Protein 2XLG (pdb70)

InterPro domains:
  IPR011051 RmlC-like cupin domain superfamily [SSF51182] (43-199)
  IPR014710 RmlC-like jelly roll fold [G3DSA:2.60.120.10] (30-268)

Foldseek 3Di:
DAFDDDQDDFDPVDWFWFAFPQRKIWTKKWKDFPVWTKMKTKIKAAAFGKFAKKFAQFWKKKKWFQAFQKKKKKAPDFANDLVQAQFPPGNHAGEIEIDRTHHRHMFTGGGRMIMMIGRNDRGIGIMMMMIITDDPDPPLDHRHLCPSVQRVQRGPTAPDPVDGDDGDHNQPVAVNSRMHGDPDRCGRHDYYHHDDDVVSVPDDDVPVSVVVSVLSVCSNVVNPSMDMD

Secondary structure (DSSP, 8-state):
--B-S--PPP--SS-EEEE-TT--EEEEEEEEETTEEEEEEEEEE-TT-SPPSEEESSEEEEEEETT---EEEEEEEE---TTS--STTTT--EEEEEEE--TTEEEEE-TTEEEEEE--SSS-EEEEEEEEE-SS-TT-S-TT-SHHHHHHHHS-B-S-TTSPPPP--TTTTGGGGTEEE-SSTTSSEEEEESS--HHHHT---HHHHHHHHHHHHHHHHT-TTSEE-

Sequence (229 aa):
IHTFDDIPMPKLLAADDPLLIYTPANEIFDIASCSAKDIGFAIAHAQIPPGGGPMMPHIHYFINEWFWTPEGGIELFHSTKQYPNMDELPVVGGGGAAGRGDLYSIQSEPKQLIYSPNHYMHGFVNPTDKTLPIVFVWMRNEEVAPDFPYHDGGMREYFQAVGPRITDLNNLPELTAFASEAPKYGINQSSYFMEYVNNTISDKLPAQIAKLKNDKDLERMVEVIEAFNRGDKSVTCS

Structure (mmCIF, N/CA/C/O backbone):
data_2XLG
#
_entry.id   2XLG
#
_cell.length_a   87.413
_cell.length_b   55.836
_cell.length_c   63.034
_cell.angle_alpha   90.00
_cell.angle_beta   110.07
_cell.angle_gamma   90.00
#
_symmetry.space_group_name_H-M   'C 1 2 1'
#
loop_
_entity.id
_entity.type
_entity.pdbx_description
1 polymer 'SLL1785 PROTEIN'
2 non-polymer 'COPPER (II) ION'
3 non-polymer 'SODIUM ION'
4 water water
#
loop_
_atom_site.group_PDB
_atom_site.id
_atom_site.type_symbol
_atom_site.label_atom_id
_atom_site.label_alt_id
_atom_site.label_comp_id
_atom_site.label_asym_id
_atom_site.label_entity_id
_atom_site.label_seq_id
_atom_site.pdbx_PDB_ins_code
_atom_site.Cartn_x
_atom_site.Cartn_y
_atom_site.Cartn_z
_atom_site.occupancy
_atom_site.B_iso_or_equiv
_atom_site.auth_seq_id
_atom_site.auth_comp_id
_atom_site.auth_asym_id
_atom_site.auth_atom_id
_atom_site.pdbx_PDB_model_num
ATOM 1 N N . ILE A 1 6 ? 10.078 -14.623 20.289 1.00 47.88 35 ILE A N 1
ATOM 2 C CA . ILE A 1 6 ? 10.443 -13.364 19.559 1.00 45.79 35 ILE A CA 1
ATOM 3 C C . ILE A 1 6 ? 11.590 -12.647 20.269 1.00 44.72 35 ILE A C 1
ATOM 4 O O . ILE A 1 6 ? 11.733 -12.737 21.477 1.00 46.60 35 ILE A O 1
ATOM 9 N N . HIS A 1 7 ? 12.371 -11.887 19.518 1.00 42.42 36 HIS A N 1
ATOM 10 C CA . HIS A 1 7 ? 13.542 -11.239 20.079 1.00 41.41 36 HIS A CA 1
ATOM 11 C C . HIS A 1 7 ? 13.220 -9.849 20.612 1.00 39.70 36 HIS A C 1
ATOM 12 O O . HIS A 1 7 ? 12.670 -9.031 19.888 1.00 36.89 36 HIS A O 1
ATOM 19 N N . THR A 1 8 ? 13.592 -9.585 21.863 1.00 39.71 37 THR A N 1
ATOM 20 C CA . THR A 1 8 ? 13.375 -8.270 22.481 1.00 38.92 37 THR A CA 1
ATOM 21 C C . THR A 1 8 ? 14.685 -7.624 22.911 1.00 38.81 37 THR A C 1
ATOM 22 O O . THR A 1 8 ? 15.715 -8.287 22.988 1.00 39.43 37 THR A O 1
ATOM 26 N N . PHE A 1 9 ? 14.633 -6.321 23.182 1.00 38.34 38 PHE A N 1
ATOM 27 C CA . PHE A 1 9 ? 15.790 -5.551 23.667 1.00 38.29 38 PHE A CA 1
ATOM 28 C C . PHE A 1 9 ? 15.284 -4.555 24.708 1.00 39.21 38 PHE A C 1
ATOM 29 O O . PHE A 1 9 ? 14.196 -3.999 24.549 1.00 38.37 38 PHE A O 1
ATOM 37 N N . ASP A 1 10 ? 16.029 -4.345 25.798 1.00 40.72 39 ASP A N 1
ATOM 38 C CA . ASP A 1 10 ? 15.454 -3.631 26.942 1.00 42.28 39 ASP A CA 1
ATOM 39 C C . ASP A 1 10 ? 15.274 -2.143 26.713 1.00 41.57 39 ASP A C 1
ATOM 40 O O . ASP A 1 10 ? 14.270 -1.560 27.129 1.00 42.16 39 ASP A O 1
ATOM 45 N N . ASP A 1 11 ? 16.266 -1.528 26.088 1.00 40.14 40 ASP A N 1
ATOM 46 C CA . ASP A 1 11 ? 16.257 -0.104 25.888 1.00 40.29 40 ASP A CA 1
ATOM 47 C C . ASP A 1 11 ? 17.288 0.329 24.866 1.00 38.41 40 ASP A C 1
ATOM 48 O O . ASP A 1 11 ? 18.404 -0.194 24.854 1.00 38.92 40 ASP A O 1
ATOM 53 N N . ILE A 1 12 ? 16.903 1.268 24.003 1.00 36.99 41 ILE A N 1
ATOM 54 C CA . ILE A 1 12 ? 17.846 1.947 23.115 1.00 35.24 41 ILE A CA 1
ATOM 55 C C . ILE A 1 12 ? 17.739 3.443 23.428 1.00 36.54 41 ILE A C 1
ATOM 56 O O . ILE A 1 12 ? 16.751 4.097 23.073 1.00 35.35 41 ILE A O 1
ATOM 61 N N . PRO A 1 13 ? 18.749 3.991 24.110 1.00 37.08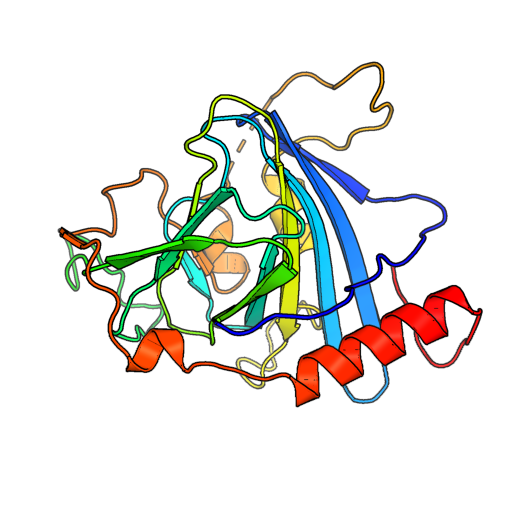 42 PRO A N 1
ATOM 62 C CA . PRO A 1 13 ? 18.612 5.387 24.535 1.00 38.45 42 PRO A CA 1
ATOM 63 C C . PRO A 1 13 ? 18.827 6.367 23.392 1.00 37.59 42 PRO A C 1
ATOM 64 O O . PRO A 1 13 ? 19.370 6.007 22.352 1.00 36.08 42 PRO A O 1
ATOM 68 N N . MET A 1 14 ? 18.371 7.594 23.589 1.00 38.85 43 MET A N 1
ATOM 69 C CA . MET A 1 14 ? 18.563 8.668 22.629 1.00 39.09 43 MET A CA 1
ATOM 70 C C . MET A 1 14 ? 19.732 9.547 23.091 1.00 40.45 43 MET A C 1
ATOM 71 O O . MET A 1 14 ? 19.821 9.884 24.271 1.00 41.62 43 MET A O 1
ATOM 76 N N . PRO A 1 15 ? 20.643 9.906 22.167 1.00 40.24 44 PRO A N 1
ATOM 77 C CA . PRO A 1 15 ? 21.605 10.964 22.473 1.00 41.83 44 PRO A CA 1
ATOM 78 C C . PRO A 1 15 ? 20.929 12.325 22.710 1.00 43.71 44 PRO A C 1
ATOM 79 O O . PRO A 1 15 ? 20.124 12.763 21.888 1.00 43.00 44 PRO A O 1
ATOM 83 N N . LYS A 1 16 ? 21.273 12.982 23.812 1.00 46.07 45 LYS A N 1
ATOM 84 C CA . LYS A 1 16 ? 20.710 14.291 24.174 1.00 48.40 45 LYS A CA 1
ATOM 85 C C . LYS A 1 16 ? 21.573 15.416 23.595 1.00 49.48 45 LYS A C 1
ATOM 86 O O . LYS A 1 16 ? 22.641 15.707 24.129 1.00 49.75 45 LYS A O 1
ATOM 89 N N A LEU A 1 17 ? 21.101 16.046 22.519 0.50 49.27 46 LEU A N 1
ATOM 90 N N B LEU A 1 17 ? 21.115 16.031 22.505 0.50 49.56 46 LEU A N 1
ATOM 91 C CA A LEU A 1 17 ? 21.834 17.131 21.849 0.50 50.50 46 LEU A CA 1
ATOM 92 C CA B LEU A 1 17 ? 21.936 16.981 21.742 0.50 50.74 46 LEU A CA 1
ATOM 93 C C A LEU A 1 17 ? 21.370 18.509 22.317 0.50 53.31 46 LEU A C 1
ATOM 94 C C B LEU A 1 17 ? 21.839 18.428 22.229 0.50 53.89 46 LEU A C 1
ATOM 95 O O A LEU A 1 17 ? 20.197 18.697 22.631 0.50 53.52 46 LEU A O 1
ATOM 96 O O B LEU A 1 17 ? 22.558 19.300 21.728 0.50 55.27 46 LEU A O 1
ATOM 105 N N A ALA A 1 18 ? 22.301 19.465 22.350 0.50 55.41 47 ALA A N 1
ATOM 106 N N B ALA A 1 18 ? 20.959 18.690 23.192 0.50 55.42 47 ALA A N 1
ATOM 107 C CA A ALA A 1 18 ? 22.011 20.841 22.759 0.50 58.42 47 ALA A CA 1
ATOM 108 C CA B ALA A 1 18 ? 20.743 20.057 23.657 0.50 58.38 47 ALA A CA 1
ATOM 109 C C A ALA A 1 18 ? 20.905 21.449 21.908 0.50 58.92 47 ALA A C 1
ATOM 110 C C B ALA A 1 18 ? 20.047 20.849 22.553 0.50 58.82 47 ALA A C 1
ATOM 111 O O A ALA A 1 18 ? 20.095 22.239 22.392 0.50 61.23 47 ALA A O 1
ATOM 112 O O B ALA A 1 18 ? 19.032 21.504 22.791 0.50 60.45 47 ALA A O 1
ATOM 115 N N A ASP A 1 19 ? 20.889 21.092 20.629 0.50 57.35 48 ASP A N 1
ATOM 116 N N B ASP A 1 19 ? 20.593 20.763 21.339 0.50 57.74 48 ASP A N 1
ATOM 117 C CA A ASP A 1 19 ? 19.810 21.489 19.737 0.50 57.45 48 ASP A CA 1
ATOM 118 C CA B ASP A 1 19 ? 19.941 21.292 20.137 0.50 57.72 48 ASP A CA 1
ATOM 119 C C A ASP A 1 19 ? 19.332 20.268 18.946 0.50 54.54 48 ASP A C 1
ATOM 120 C C B ASP A 1 19 ? 19.508 20.140 19.210 0.50 54.72 48 ASP A C 1
ATOM 121 O O A ASP A 1 19 ? 19.862 19.984 17.868 0.50 53.43 48 ASP A O 1
ATOM 122 O O B ASP A 1 19 ? 20.230 19.797 18.269 0.50 53.72 48 ASP A O 1
ATOM 125 N N . PRO A 1 20 ? 18.337 19.530 19.477 1.00 53.72 49 PRO A N 1
ATOM 126 C CA . PRO A 1 20 ? 17.870 18.361 18.701 1.00 50.78 49 PRO A CA 1
ATOM 127 C C . PRO A 1 20 ? 17.403 18.647 17.260 1.00 49.96 49 PRO A C 1
ATOM 128 O O . PRO A 1 20 ? 16.877 19.723 16.977 1.00 51.10 49 PRO A O 1
ATOM 132 N N . LEU A 1 21 ? 17.632 17.688 16.367 1.00 46.90 50 LEU A N 1
ATOM 133 C CA . LEU A 1 21 ? 17.075 17.725 15.015 1.00 46.36 50 LEU A CA 1
ATOM 134 C C . LEU A 1 21 ? 15.750 16.982 15.045 1.00 44.81 50 LEU A C 1
ATOM 135 O O . LEU A 1 21 ? 15.731 15.744 15.044 1.00 42.81 50 LEU A O 1
ATOM 140 N N . LEU A 1 22 ? 14.657 17.743 15.125 1.00 46.03 51 LEU A N 1
ATOM 141 C CA . LEU A 1 22 ? 13.286 17.206 14.995 1.00 45.44 51 LEU A CA 1
ATOM 142 C C . LEU A 1 22 ? 12.765 17.511 13.603 1.00 45.22 51 LEU A C 1
ATOM 143 O O . LEU A 1 22 ? 12.701 18.679 13.210 1.00 47.02 51 LEU A O 1
ATOM 148 N N . ILE A 1 23 ? 12.389 16.470 12.867 1.00 43.25 52 ILE A N 1
ATOM 149 C CA . ILE A 1 23 ? 11.833 16.622 11.529 1.00 43.54 52 ILE A CA 1
ATOM 150 C C . ILE A 1 23 ? 10.364 16.214 11.560 1.00 43.41 52 ILE A C 1
ATOM 151 O O . IL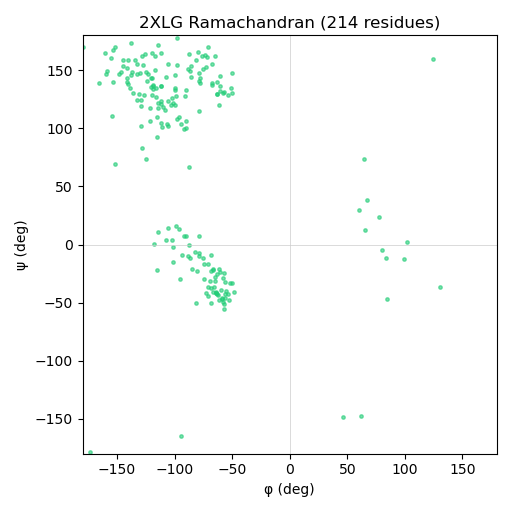E A 1 23 ? 10.025 15.199 12.162 1.00 42.69 52 ILE A O 1
ATOM 156 N N . TYR A 1 24 ? 9.530 17.009 10.894 1.00 45.27 53 TYR A N 1
ATOM 157 C CA . TYR A 1 24 ? 8.104 16.750 10.721 1.00 45.31 53 TYR A CA 1
ATOM 158 C C . TYR A 1 24 ? 7.868 16.442 9.243 1.00 44.57 53 TYR A C 1
ATOM 159 O O . TYR A 1 24 ? 8.382 17.148 8.369 1.00 45.31 53 TYR A O 1
ATOM 168 N N . THR A 1 25 ? 7.069 15.417 8.959 1.00 42.70 54 THR A N 1
ATOM 169 C CA . THR A 1 25 ? 6.820 15.008 7.582 1.00 41.66 54 THR A CA 1
ATOM 170 C C . THR A 1 25 ? 5.388 15.271 7.146 1.00 42.77 54 THR A C 1
ATOM 171 O O . THR A 1 25 ? 4.524 15.475 7.988 1.00 42.80 54 THR A O 1
ATOM 175 N N . PRO A 1 26 ? 5.124 15.239 5.819 1.00 43.55 55 PRO A N 1
ATOM 176 C CA . PRO A 1 26 ? 3.732 15.343 5.321 1.00 44.47 55 PRO A CA 1
ATOM 177 C C . PRO A 1 26 ? 2.814 14.202 5.826 1.00 43.02 55 PRO A C 1
ATOM 178 O O . PRO A 1 26 ? 1.592 14.390 5.900 1.00 44.33 55 PRO A O 1
ATOM 182 N N . ALA A 1 27 ? 3.396 13.060 6.193 1.00 40.83 56 ALA A N 1
ATOM 183 C CA . ALA A 1 27 ? 2.656 11.985 6.880 1.00 39.37 56 ALA A CA 1
ATOM 184 C C . ALA A 1 27 ? 2.460 12.276 8.388 1.00 39.77 56 ALA A C 1
ATOM 185 O O . ALA A 1 27 ? 1.984 11.409 9.129 1.00 39.20 56 ALA A O 1
ATOM 187 N N . ASN A 1 28 ? 2.830 13.485 8.826 1.00 40.64 57 ASN A N 1
ATOM 188 C CA . ASN A 1 28 ? 2.726 13.924 10.232 1.00 40.80 57 ASN A CA 1
ATOM 189 C C . ASN A 1 28 ? 3.540 13.085 11.257 1.00 39.02 57 ASN A C 1
ATOM 190 O O . ASN A 1 28 ? 3.187 12.964 12.431 1.00 39.13 57 ASN A O 1
ATOM 195 N N . GLU A 1 29 ? 4.647 12.512 10.802 1.00 36.17 58 GLU A N 1
ATOM 196 C CA . GLU A 1 29 ? 5.548 11.750 11.676 1.00 34.55 58 GLU A CA 1
ATOM 197 C C . GLU A 1 29 ? 6.503 12.749 12.303 1.00 34.89 58 GLU A C 1
ATOM 198 O O . GLU A 1 29 ? 6.734 13.805 11.726 1.00 34.78 58 GLU A O 1
ATOM 204 N N . ILE A 1 30 ? 7.030 12.418 13.476 1.00 34.72 59 ILE A N 1
ATOM 205 C CA . ILE A 1 30 ? 8.058 13.227 14.130 1.00 36.13 59 ILE A CA 1
ATOM 206 C C . ILE A 1 30 ? 9.309 12.394 14.356 1.00 35.09 59 ILE A C 1
ATOM 207 O O . ILE A 1 30 ? 9.261 11.386 15.058 1.00 34.04 59 ILE A O 1
ATOM 212 N N . PHE A 1 31 ? 10.411 12.815 13.726 1.00 35.17 60 PHE A N 1
ATOM 213 C CA . PHE A 1 31 ? 11.719 12.166 13.845 1.00 34.23 60 PHE A CA 1
ATOM 214 C C . PHE A 1 31 ? 12.693 13.023 14.668 1.00 35.44 60 PHE A C 1
ATOM 215 O O . PHE A 1 31 ? 13.011 14.140 14.265 1.00 36.26 60 PHE A O 1
ATOM 223 N N . ASP A 1 32 ? 13.106 12.492 15.822 1.00 34.84 61 ASP A N 1
ATOM 224 C CA . ASP A 1 32 ? 14.169 13.041 16.675 1.00 36.32 61 ASP A CA 1
ATOM 225 C C . ASP A 1 32 ? 15.448 12.272 16.344 1.00 34.60 61 ASP A C 1
ATOM 226 O O . ASP A 1 32 ? 15.584 11.089 16.697 1.00 32.78 61 ASP A O 1
ATOM 231 N N . ILE A 1 33 ? 16.375 12.947 15.667 1.00 34.96 62 ILE A N 1
ATOM 232 C CA . ILE A 1 33 ? 17.490 12.287 14.992 1.00 34.11 62 ILE A CA 1
ATOM 233 C C . ILE A 1 33 ? 18.836 12.725 15.555 1.00 35.27 62 ILE A C 1
ATOM 234 O O . ILE A 1 33 ? 19.058 13.905 15.847 1.00 36.43 62 ILE A O 1
ATOM 239 N N . ALA A 1 34 ? 19.720 11.754 15.737 1.00 34.38 63 ALA A N 1
ATOM 240 C CA . ALA A 1 34 ? 21.098 12.020 16.138 1.00 35.45 63 ALA A CA 1
ATOM 241 C C . ALA A 1 34 ? 22.053 11.150 15.328 1.00 34.92 63 ALA A C 1
ATOM 242 O O . ALA A 1 34 ? 21.727 10.032 14.932 1.00 34.10 63 ALA A O 1
ATOM 244 N N . SER A 1 35 ? 23.237 11.692 15.095 1.00 35.62 64 SER A N 1
ATOM 245 C CA . SER A 1 35 ? 24.308 11.040 14.371 1.00 34.69 64 SER A CA 1
ATOM 246 C C . SER A 1 35 ? 25.431 10.887 15.393 1.00 34.69 64 SER A C 1
ATOM 247 O O . SER A 1 35 ? 25.731 11.839 16.107 1.00 35.80 64 SER A O 1
ATOM 250 N N . CYS A 1 36 ? 26.053 9.715 15.463 1.00 33.60 65 CYS A N 1
ATOM 251 C CA . CYS A 1 36 ? 27.180 9.505 16.383 1.00 33.92 65 CYS A CA 1
ATOM 252 C C . CYS A 1 36 ? 28.335 8.783 15.710 1.00 33.82 65 CYS A C 1
ATOM 253 O O . CYS A 1 36 ? 28.179 8.087 14.699 1.00 32.34 65 CYS A O 1
ATOM 256 N N . SER A 1 37 ? 29.503 8.942 16.308 1.00 35.33 66 SER A N 1
ATOM 257 C CA . SER A 1 37 ? 30.678 8.276 15.826 1.00 35.89 66 SER A CA 1
ATOM 258 C C . SER A 1 37 ? 31.607 7.973 16.985 1.00 36.51 66 SER A C 1
ATOM 259 O O . SER A 1 37 ? 31.687 8.721 17.963 1.00 36.13 66 SER A O 1
ATOM 262 N N . ALA A 1 38 ? 32.295 6.855 16.850 1.00 36.96 67 ALA A N 1
ATOM 263 C CA . ALA A 1 38 ? 33.359 6.479 17.759 1.00 38.90 67 ALA A CA 1
ATOM 264 C C . ALA A 1 38 ? 34.453 5.945 16.864 1.00 40.15 67 ALA A C 1
ATOM 265 O O . ALA A 1 38 ? 34.255 5.807 15.658 1.00 40.08 67 ALA A O 1
ATOM 267 N N . LYS A 1 39 ? 35.610 5.655 17.428 1.00 42.30 68 LYS A N 1
ATOM 268 C CA . LYS A 1 39 ? 36.754 5.225 16.617 1.00 43.70 68 LYS A CA 1
ATOM 269 C C . LYS A 1 39 ? 36.398 4.118 15.610 1.00 43.20 68 LYS A C 1
ATOM 270 O O . LYS A 1 39 ? 36.820 4.154 14.452 1.00 44.78 68 LYS A 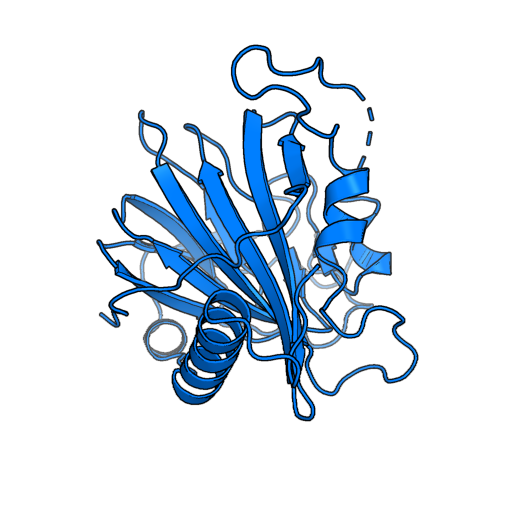O 1
ATOM 273 N N . ASP A 1 40 ? 35.587 3.166 16.052 1.00 41.80 69 ASP A N 1
ATOM 274 C CA . ASP A 1 40 ? 35.318 1.943 15.314 1.00 41.35 69 ASP A CA 1
ATOM 275 C C . ASP A 1 40 ? 33.970 1.924 14.558 1.00 39.10 69 ASP A C 1
ATOM 276 O O . ASP A 1 40 ? 33.637 0.939 13.888 1.00 38.63 69 ASP A O 1
ATOM 281 N N . ILE A 1 41 ? 33.174 2.980 14.675 1.00 37.40 70 ILE A N 1
ATOM 282 C CA . ILE A 1 41 ? 31.765 2.847 14.304 1.00 35.23 70 ILE A CA 1
ATOM 283 C C . ILE A 1 41 ? 31.100 4.183 14.018 1.00 34.26 70 ILE A C 1
ATOM 284 O O . ILE A 1 41 ? 31.462 5.208 14.607 1.00 34.46 70 ILE A O 1
ATOM 289 N N . GLY A 1 42 ? 30.153 4.156 13.083 1.00 32.25 71 GLY A N 1
ATOM 290 C CA . GLY A 1 42 ? 29.381 5.340 12.737 1.00 32.39 71 GLY A CA 1
ATOM 291 C C . GLY A 1 42 ? 27.933 4.964 12.544 1.00 29.90 71 GLY A C 1
ATOM 292 O O . GLY A 1 42 ? 27.608 3.974 11.879 1.00 29.73 71 GLY A O 1
ATOM 293 N N . PHE A 1 43 ? 27.046 5.756 13.110 1.00 29.71 72 PHE A N 1
ATOM 294 C CA . PHE A 1 43 ? 25.642 5.407 13.062 1.00 28.31 72 PHE A CA 1
ATOM 295 C C . PHE A 1 43 ? 24.756 6.601 13.309 1.00 28.22 72 PHE A C 1
ATOM 296 O O . PHE A 1 43 ? 25.217 7.654 13.774 1.00 30.11 72 PHE A O 1
ATOM 304 N N . ALA A 1 44 ? 23.484 6.429 12.972 1.00 27.85 73 ALA A N 1
ATOM 305 C CA . ALA A 1 44 ? 22.461 7.402 13.287 1.00 28.53 73 ALA A CA 1
ATOM 306 C C . ALA A 1 44 ? 21.265 6.717 13.882 1.00 28.51 73 ALA A C 1
ATOM 307 O O . ALA A 1 44 ? 21.024 5.520 13.670 1.00 27.42 73 ALA A O 1
ATOM 309 N N . ILE A 1 45 ? 20.515 7.482 14.646 1.00 29.40 74 ILE A N 1
ATOM 310 C CA . ILE A 1 45 ? 19.382 6.935 15.351 1.00 29.64 74 ILE A CA 1
ATOM 311 C C . ILE A 1 45 ? 18.247 7.929 15.301 1.00 30.57 74 ILE A C 1
ATOM 312 O O . ILE A 1 45 ? 18.457 9.142 15.429 1.00 32.61 74 ILE A O 1
ATOM 317 N N . ALA A 1 46 ? 17.042 7.412 15.080 1.00 30.13 75 ALA A N 1
ATOM 318 C CA . ALA A 1 46 ? 15.834 8.213 15.171 1.00 30.88 75 ALA A CA 1
ATOM 319 C C . ALA A 1 46 ? 14.944 7.620 16.254 1.00 31.31 75 ALA A C 1
ATOM 320 O O . ALA A 1 46 ? 14.686 6.417 16.265 1.00 30.16 75 ALA A O 1
ATOM 322 N N . HIS A 1 47 ? 14.499 8.466 17.173 1.00 32.54 76 HIS A N 1
ATOM 323 C CA . HIS A 1 47 ? 13.385 8.137 18.040 1.00 33.55 76 HIS A CA 1
ATOM 324 C C . HIS A 1 47 ? 12.184 8.846 17.405 1.00 34.08 76 HIS A C 1
ATOM 325 O O . HIS A 1 47 ? 12.173 10.093 17.278 1.00 35.29 76 HIS A O 1
ATOM 332 N N . ALA A 1 48 ? 11.172 8.062 17.031 1.00 32.35 77 ALA A N 1
ATOM 333 C CA . ALA A 1 48 ? 10.103 8.517 16.176 1.00 31.43 77 ALA A CA 1
ATOM 334 C C . ALA A 1 48 ? 8.732 8.307 16.809 1.00 31.96 77 ALA A C 1
ATOM 335 O O . ALA A 1 48 ? 8.519 7.358 17.577 1.00 32.00 77 ALA A O 1
ATOM 337 N N . GLN A 1 49 ? 7.815 9.211 16.476 1.00 32.26 78 GLN A N 1
ATOM 338 C CA . GLN A 1 49 ? 6.397 9.072 16.823 1.00 33.38 78 GLN A CA 1
ATOM 339 C C . GLN A 1 49 ? 5.634 8.905 15.517 1.00 31.78 78 GLN A C 1
ATOM 340 O O . GLN A 1 49 ? 5.702 9.766 14.628 1.00 32.11 78 GLN A O 1
ATOM 346 N N . ILE A 1 50 ? 4.910 7.795 15.402 1.00 29.78 79 ILE A N 1
ATOM 347 C CA . ILE A 1 50 ? 4.301 7.384 14.139 1.00 28.44 79 ILE A CA 1
ATOM 348 C C . ILE A 1 50 ? 2.788 7.412 14.266 1.00 29.36 79 ILE A C 1
ATOM 349 O O . ILE A 1 50 ? 2.210 6.592 14.971 1.00 29.10 79 ILE A O 1
ATOM 354 N N . PRO A 1 51 ? 2.139 8.373 13.599 1.00 29.70 80 PRO A N 1
ATOM 355 C CA . PRO A 1 51 ? 0.680 8.445 13.700 1.00 31.63 80 PRO A CA 1
ATOM 356 C C . PRO A 1 51 ? 0.040 7.285 12.939 1.00 30.18 80 PRO A C 1
ATOM 357 O O . PRO A 1 51 ? 0.739 6.567 12.220 1.00 28.71 80 PRO A O 1
ATOM 361 N N . PRO A 1 52 ? -1.277 7.094 13.101 1.00 31.37 81 PRO A N 1
ATOM 362 C CA . PRO A 1 52 ? -2.002 6.138 12.277 1.00 30.98 81 PRO A CA 1
ATOM 363 C C . PRO A 1 52 ? -1.720 6.350 10.805 1.00 30.50 81 PRO A C 1
ATOM 364 O O . PRO A 1 52 ? -1.758 7.478 10.315 1.00 31.07 81 PRO A O 1
ATOM 368 N N . GLY A 1 53 ? -1.390 5.264 10.124 1.00 29.22 82 GLY A N 1
ATOM 369 C CA . GLY A 1 53 ? -1.039 5.293 8.715 1.00 28.07 82 GLY A CA 1
ATOM 370 C C . GLY A 1 53 ? 0.375 5.729 8.389 1.00 26.94 82 GLY A C 1
ATOM 371 O O . GLY A 1 53 ? 0.766 5.674 7.237 1.00 27.60 82 GLY A O 1
ATOM 372 N N . GLY A 1 54 ? 1.149 6.141 9.387 1.00 27.28 83 GLY A N 1
ATOM 373 C CA . GLY A 1 54 ? 2.499 6.630 9.172 1.00 26.43 83 GLY A CA 1
ATOM 374 C C . GLY A 1 54 ? 3.484 5.491 9.001 1.00 25.22 83 GLY A C 1
ATOM 375 O O . GLY A 1 54 ? 3.198 4.336 9.341 1.00 24.97 83 GLY A O 1
ATOM 376 N N . GLY A 1 55 ? 4.669 5.835 8.515 1.00 24.68 84 GLY A N 1
ATOM 377 C CA . GLY A 1 55 ? 5.748 4.893 8.332 1.00 23.81 84 GLY A CA 1
ATOM 378 C C . GLY A 1 55 ? 6.234 4.900 6.891 1.00 23.45 84 GLY A C 1
ATOM 379 O O . GLY A 1 55 ? 5.504 5.334 5.966 1.00 24.49 84 GLY A O 1
ATOM 380 N N . PRO A 1 56 ? 7.457 4.409 6.676 1.00 23.05 85 PRO A N 1
ATOM 381 C CA . PRO A 1 56 ? 8.047 4.442 5.350 1.00 23.05 85 PRO A CA 1
ATOM 382 C C . PRO A 1 56 ? 7.539 3.374 4.425 1.00 22.60 85 PRO A C 1
ATOM 383 O O . PRO A 1 56 ? 7.395 2.203 4.822 1.00 21.50 85 PRO A O 1
ATOM 387 N N . MET A 1 57 ? 7.311 3.767 3.173 1.00 22.26 86 MET A N 1
ATOM 388 C CA A MET A 1 57 ? 6.938 2.783 2.186 0.50 21.99 86 MET A CA 1
ATOM 389 C CA B MET A 1 57 ? 6.972 2.850 2.102 0.50 21.88 86 MET A CA 1
ATOM 390 C C . MET A 1 57 ? 8.140 1.890 1.903 1.00 21.25 86 MET A C 1
ATOM 391 O O . MET A 1 57 ? 9.265 2.194 2.323 1.00 21.28 86 MET A O 1
ATOM 400 N N . PRO A 1 58 ? 7.901 0.755 1.238 1.00 21.79 87 PRO A N 1
ATOM 401 C CA . PRO A 1 58 ? 9.017 -0.148 0.973 1.00 21.17 87 PRO A CA 1
ATOM 402 C C . PRO A 1 58 ? 10.242 0.481 0.326 1.00 22.05 87 PRO A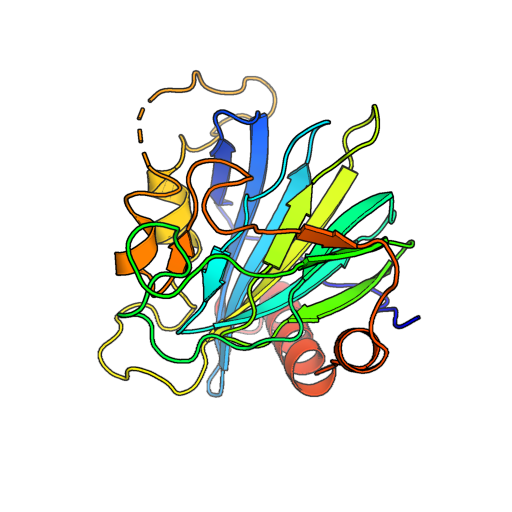 C 1
ATOM 403 O O . PRO A 1 58 ? 10.132 1.282 -0.632 1.00 22.69 87 PRO A O 1
ATOM 407 N N . HIS A 1 59 ? 11.391 0.113 0.890 1.00 22.13 88 HIS A N 1
ATOM 408 C CA . HIS A 1 59 ? 12.673 0.609 0.448 1.00 21.94 88 HIS A CA 1
ATOM 409 C C . HIS A 1 59 ? 13.777 -0.397 0.761 1.00 22.30 88 HIS A C 1
ATOM 410 O O . HIS A 1 59 ? 13.580 -1.336 1.538 1.00 21.68 88 HIS A O 1
ATOM 417 N N . ILE A 1 60 ? 14.934 -0.156 0.165 1.00 23.33 89 ILE A N 1
ATOM 418 C CA . ILE A 1 60 ? 16.092 -1.028 0.243 1.00 23.80 89 ILE A CA 1
ATOM 419 C C . ILE A 1 60 ? 17.314 -0.150 0.469 1.00 24.00 89 ILE A C 1
ATOM 420 O O . ILE A 1 60 ? 17.494 0.853 -0.246 1.00 25.28 89 ILE A O 1
ATOM 425 N N . HIS A 1 61 ? 18.135 -0.511 1.461 1.00 23.64 90 HIS A N 1
ATOM 426 C CA . HIS A 1 61 ? 19.383 0.193 1.775 1.00 24.12 90 HIS A CA 1
ATOM 427 C C . HIS A 1 61 ? 20.622 -0.500 1.198 1.00 24.14 90 HIS A C 1
ATOM 428 O O . HIS A 1 61 ? 20.707 -1.737 1.148 1.00 23.82 90 HIS A O 1
ATOM 435 N N . TYR A 1 62 ? 21.589 0.318 0.804 1.00 25.33 91 TYR A N 1
ATOM 436 C CA . TYR A 1 62 ? 22.858 -0.194 0.241 1.00 26.55 91 TYR A CA 1
ATOM 437 C C . TYR A 1 62 ? 24.080 0.142 1.115 1.00 27.00 91 TYR A C 1
ATOM 438 O O . TYR A 1 62 ? 25.104 -0.544 1.027 1.00 27.83 91 TYR A O 1
ATOM 447 N N . PHE A 1 63 ? 23.963 1.171 1.963 1.00 26.37 92 PHE A N 1
ATOM 448 C CA . PHE A 1 63 ? 25.100 1.679 2.748 1.00 27.36 92 PHE A CA 1
ATOM 449 C C . PHE A 1 63 ? 24.938 1.573 4.269 1.00 26.25 92 PHE A C 1
ATOM 450 O O . PHE A 1 63 ? 25.835 1.954 5.013 1.00 26.95 92 PHE A O 1
ATOM 458 N N . ILE A 1 64 ? 23.813 1.038 4.743 1.00 25.08 93 ILE A N 1
ATOM 459 C CA . ILE A 1 64 ? 23.619 0.811 6.167 1.00 24.02 93 ILE A CA 1
ATOM 460 C C . ILE A 1 64 ? 22.907 -0.502 6.390 1.00 23.48 93 ILE A C 1
ATOM 461 O O . ILE A 1 64 ? 22.261 -1.024 5.483 1.00 23.25 93 ILE A O 1
ATOM 466 N N . ASN A 1 65 ? 23.069 -1.004 7.605 1.00 23.39 94 ASN A N 1
ATOM 467 C CA . ASN A 1 65 ? 22.263 -2.094 8.150 1.00 23.47 94 ASN A CA 1
ATOM 468 C C . ASN A 1 65 ? 21.343 -1.442 9.191 1.00 22.95 94 ASN A C 1
ATOM 469 O O . ASN A 1 65 ? 21.741 -0.495 9.881 1.00 24.24 94 ASN A O 1
ATOM 474 N N . GLU A 1 66 ? 20.111 -1.914 9.309 1.00 23.19 95 GLU A N 1
ATOM 475 C CA . GLU A 1 66 ? 19.119 -1.196 10.123 1.00 22.25 95 GLU A CA 1
ATOM 476 C C . GLU A 1 66 ? 18.527 -2.060 11.227 1.00 22.30 95 GLU A C 1
ATOM 477 O O . GLU A 1 66 ? 18.344 -3.250 11.038 1.00 22.78 95 GLU A O 1
ATOM 483 N N . TRP A 1 67 ? 18.203 -1.436 12.363 1.00 22.01 96 TRP A N 1
ATOM 484 C CA . TRP A 1 67 ? 17.420 -2.088 13.410 1.00 22.36 96 TRP A CA 1
ATOM 485 C C . TRP A 1 67 ? 16.158 -1.309 13.653 1.00 22.39 96 TRP A C 1
ATOM 486 O O . TRP A 1 67 ? 16.177 -0.068 13.602 1.00 22.32 96 TRP A O 1
ATOM 497 N N . PHE A 1 68 ? 15.066 -2.020 13.929 1.00 22.79 97 PHE A N 1
ATOM 498 C CA . PHE A 1 68 ? 13.823 -1.399 14.357 1.00 22.75 97 PHE A CA 1
ATOM 499 C C . PHE A 1 68 ? 13.497 -1.933 15.751 1.00 24.36 97 PHE A C 1
ATOM 500 O O . PHE A 1 68 ? 13.626 -3.154 16.010 1.00 24.99 97 PHE A O 1
ATOM 508 N N . TRP A 1 69 ? 13.084 -1.032 16.645 1.00 25.02 98 TRP A N 1
ATOM 509 C CA . TRP A 1 69 ? 12.733 -1.391 18.016 1.00 26.09 98 TRP A CA 1
ATOM 510 C C . TRP A 1 69 ? 11.409 -0.731 18.349 1.00 26.84 98 TRP A C 1
ATOM 511 O O . TRP A 1 69 ? 11.279 0.487 18.239 1.00 26.68 98 TRP A O 1
ATOM 522 N N . THR A 1 70 ? 10.435 -1.537 18.764 1.00 26.97 99 THR A N 1
ATOM 523 C CA . THR A 1 70 ? 9.056 -1.081 18.964 1.00 27.75 99 THR A CA 1
ATOM 524 C C . THR A 1 70 ? 8.680 -1.187 20.449 1.00 30.05 99 THR A C 1
ATOM 525 O O . THR A 1 70 ? 8.201 -2.239 20.893 1.00 30.55 99 THR A O 1
ATOM 529 N N . PRO A 1 71 ? 8.874 -0.097 21.218 1.00 31.38 100 PRO A N 1
ATOM 530 C CA . PRO A 1 71 ? 8.683 -0.173 22.668 1.00 33.92 100 PRO A CA 1
ATOM 531 C C . PRO A 1 71 ? 7.304 -0.654 23.106 1.00 35.52 100 PRO A C 1
ATOM 532 O O . PRO A 1 71 ? 7.183 -1.308 24.157 1.00 37.13 100 PRO A O 1
ATOM 536 N N . GLU A 1 72 ? 6.282 -0.337 22.312 1.00 34.94 101 GLU A N 1
ATOM 537 C CA . GLU A 1 72 ? 4.901 -0.700 22.612 1.00 36.95 101 GLU A CA 1
ATOM 538 C C . GLU A 1 72 ? 4.295 -1.696 21.624 1.00 35.93 101 GLU A C 1
ATOM 539 O O . GLU A 1 72 ? 3.092 -1.943 21.648 1.00 36.50 101 GLU A O 1
ATOM 545 N N . GLY A 1 73 ? 5.117 -2.284 20.759 1.00 34.48 102 GLY A N 1
ATOM 546 C CA . GLY A 1 73 ? 4.606 -3.121 19.689 1.00 33.71 102 GLY A CA 1
ATOM 547 C C . GLY A 1 73 ? 3.712 -2.303 18.765 1.00 32.95 102 GLY A C 1
ATOM 548 O O . GLY A 1 73 ? 3.932 -1.096 18.559 1.00 31.27 102 GLY A O 1
ATOM 549 N N . GLY A 1 74 ? 2.696 -2.961 18.209 1.00 33.15 103 GLY A N 1
ATOM 550 C CA . GLY A 1 74 ? 1.638 -2.280 17.460 1.00 32.39 103 GLY A CA 1
ATOM 551 C C . GLY A 1 74 ? 1.979 -2.012 16.014 1.00 30.16 103 GLY A C 1
ATOM 552 O O . GLY A 1 74 ? 1.194 -2.297 15.109 1.00 29.69 103 GLY A O 1
ATOM 553 N N . ILE A 1 75 ? 3.175 -1.489 15.799 1.00 28.83 104 ILE A N 1
ATOM 554 C CA . ILE A 1 75 ? 3.691 -1.219 14.464 1.00 26.70 104 ILE A CA 1
ATOM 555 C C . ILE A 1 75 ? 3.774 -2.530 13.683 1.00 25.88 104 ILE A C 1
ATOM 556 O O . ILE A 1 75 ? 4.166 -3.575 14.226 1.00 26.30 104 ILE A O 1
ATOM 561 N N . GLU A 1 76 ? 3.343 -2.465 12.426 1.00 23.79 105 GLU A N 1
ATOM 562 C CA . GLU A 1 76 ? 3.473 -3.578 11.506 1.00 23.23 105 GLU A CA 1
ATOM 563 C C . GLU A 1 76 ? 4.639 -3.287 10.586 1.00 22.06 105 GLU A C 1
ATOM 564 O O . GLU A 1 76 ? 4.695 -2.224 9.949 1.00 22.29 105 GLU A O 1
ATOM 570 N N . LEU A 1 77 ? 5.569 -4.229 10.519 1.00 21.70 106 LEU A N 1
ATOM 571 C CA . LEU A 1 77 ? 6.708 -4.115 9.626 1.00 20.63 106 LEU A CA 1
ATOM 572 C C . LEU A 1 77 ? 6.533 -5.046 8.436 1.00 20.77 106 LEU A C 1
ATOM 573 O O . LEU A 1 77 ? 5.807 -6.052 8.520 1.00 20.44 106 LEU A O 1
ATOM 578 N N . PHE A 1 78 ? 7.194 -4.692 7.329 1.00 19.28 107 PHE A N 1
ATOM 579 C CA . PHE A 1 78 ? 7.202 -5.533 6.120 1.00 19.69 107 PHE A CA 1
ATOM 580 C C . PHE A 1 78 ? 8.632 -5.832 5.753 1.00 19.85 107 PHE A C 1
ATOM 581 O O . PHE A 1 78 ? 9.501 -4.970 5.852 1.00 21.00 107 PHE A O 1
ATOM 589 N N . HIS A 1 79 ? 8.878 -7.058 5.322 1.00 20.09 108 HIS A N 1
ATOM 590 C CA . HIS A 1 79 ? 10.229 -7.483 5.088 1.00 21.30 108 HIS A CA 1
ATOM 591 C C . HIS A 1 79 ? 10.234 -8.577 4.034 1.00 21.72 108 HIS A C 1
ATOM 592 O O . HIS A 1 79 ? 9.392 -9.473 4.060 1.00 22.19 108 HIS A O 1
ATOM 599 N N . SER A 1 80 ? 11.213 -8.518 3.145 1.00 22.38 109 SER A N 1
ATOM 600 C CA . SER A 1 80 ? 11.389 -9.556 2.126 1.00 24.52 109 SER A CA 1
ATOM 601 C C . SER A 1 80 ? 12.260 -10.707 2.672 1.00 25.88 109 SER A C 1
ATOM 602 O O . SER A 1 80 ? 12.915 -10.563 3.710 1.00 26.30 109 SER A O 1
ATOM 605 N N . THR A 1 81 ? 12.231 -11.858 2.002 1.00 27.99 110 THR A N 1
ATOM 606 C CA . THR A 1 81 ? 13.288 -12.872 2.166 1.00 29.14 110 THR A CA 1
ATOM 607 C C . THR A 1 81 ? 14.374 -12.742 1.088 1.00 30.77 110 THR A C 1
ATOM 608 O O . THR A 1 81 ? 15.553 -13.085 1.317 1.00 31.06 110 THR A O 1
ATOM 612 N N . LYS A 1 82 ? 13.967 -12.256 -0.084 1.00 30.47 111 LYS A N 1
ATOM 613 C CA . LYS A 1 82 ? 14.893 -11.925 -1.162 1.00 31.66 111 LYS A CA 1
ATOM 614 C C . LYS A 1 82 ? 15.775 -10.735 -0.809 1.00 29.80 111 LYS A C 1
ATOM 615 O O . LYS A 1 82 ? 15.303 -9.744 -0.266 1.00 28.50 111 LYS A O 1
ATOM 621 N N . GLN A 1 83 ? 17.059 -10.835 -1.126 1.00 30.79 112 GLN A N 1
ATOM 622 C CA . GLN A 1 83 ? 17.897 -9.643 -1.146 1.00 29.49 112 GLN A CA 1
ATOM 623 C C . GLN A 1 83 ? 18.049 -9.101 -2.560 1.00 30.65 112 GLN A C 1
ATOM 624 O O . GLN A 1 83 ? 17.945 -9.845 -3.546 1.00 32.61 112 GLN A O 1
ATOM 630 N N . TYR A 1 84 ? 18.313 -7.802 -2.639 1.00 29.66 113 TYR A N 1
ATOM 631 C CA . TYR A 1 84 ? 18.414 -7.051 -3.881 1.00 30.95 113 TYR A CA 1
ATOM 632 C C . TYR A 1 84 ? 19.779 -6.370 -3.895 1.00 32.08 113 TYR A C 1
ATOM 633 O O . TYR A 1 84 ? 19.877 -5.154 -3.685 1.00 31.47 113 TYR A O 1
ATOM 642 N N . PRO A 1 85 ? 20.844 -7.154 -4.113 1.00 32.90 114 PRO A N 1
ATOM 643 C CA . PRO A 1 85 ? 22.211 -6.618 -3.985 1.00 34.36 114 PRO A CA 1
ATOM 644 C C . PRO A 1 85 ? 22.641 -5.594 -5.028 1.00 35.68 114 PRO A C 1
ATOM 645 O O . PRO A 1 85 ? 23.710 -5.008 -4.876 1.00 36.46 114 PRO A O 1
ATOM 649 N N . ASN A 1 86 ? 21.836 -5.403 -6.072 1.00 36.26 115 ASN A N 1
ATOM 650 C CA . ASN A 1 86 ? 22.199 -4.558 -7.197 1.00 38.54 115 ASN A CA 1
ATOM 651 C C . ASN A 1 86 ? 21.310 -3.331 -7.217 1.00 37.59 115 ASN A C 1
ATOM 652 O O . ASN A 1 86 ? 20.144 -3.407 -7.610 1.00 36.03 115 ASN A O 1
ATOM 657 N N . MET A 1 87 ? 21.869 -2.198 -6.809 1.00 37.74 116 MET A N 1
ATOM 658 C CA . MET A 1 87 ? 21.094 -0.973 -6.672 1.00 37.96 116 MET A CA 1
ATOM 659 C C . MET A 1 87 ? 20.599 -0.453 -8.015 1.00 39.48 116 MET A C 1
ATOM 660 O O . MET A 1 87 ? 19.638 0.310 -8.071 1.00 38.48 116 MET A O 1
ATOM 665 N N . ASP A 1 88 ? 21.271 -0.857 -9.090 1.00 41.66 117 ASP A N 1
ATOM 666 C CA . ASP A 1 88 ? 20.893 -0.459 -10.438 1.00 44.23 117 ASP A CA 1
ATOM 667 C C . ASP A 1 88 ? 19.667 -1.196 -10.963 1.00 44.08 117 ASP A C 1
ATOM 668 O O . ASP A 1 88 ? 19.139 -0.819 -12.008 1.00 46.15 117 ASP A O 1
ATOM 673 N N . GLU A 1 89 ? 19.229 -2.254 -10.277 1.00 41.52 118 GLU A N 1
ATOM 674 C CA . GLU A 1 89 ? 18.110 -3.030 -10.752 1.00 41.19 118 GLU A CA 1
ATOM 675 C C . GLU A 1 89 ? 16.946 -2.779 -9.799 1.00 38.69 118 GLU A C 1
ATOM 676 O O . GLU A 1 89 ? 16.899 -3.334 -8.699 1.00 37.30 118 GLU A O 1
ATOM 679 N N . LEU A 1 90 ? 16.026 -1.915 -10.215 1.00 38.30 119 LEU A N 1
ATOM 680 C CA . LEU A 1 90 ? 14.863 -1.594 -9.365 1.00 36.20 119 LEU A CA 1
ATOM 681 C C . LEU A 1 90 ? 13.818 -2.695 -9.422 1.00 35.73 119 LEU A C 1
ATOM 682 O O . LEU A 1 90 ? 13.568 -3.256 -10.480 1.00 36.19 119 LEU A O 1
ATOM 687 N N . PRO A 1 91 ? 13.155 -2.963 -8.286 1.00 33.90 120 PRO A N 1
ATOM 688 C CA . PRO A 1 91 ? 12.207 -4.061 -8.251 1.00 34.12 120 PRO A CA 1
ATOM 689 C C . PRO A 1 91 ? 10.820 -3.601 -8.692 1.00 33.98 120 PRO A C 1
ATOM 690 O O . PRO A 1 91 ? 9.877 -3.552 -7.874 1.00 32.09 120 PRO A O 1
ATOM 694 N N . VAL A 1 92 ? 10.724 -3.246 -9.966 1.00 35.74 121 VAL A N 1
ATOM 695 C CA . VAL A 1 92 ? 9.517 -2.643 -10.527 1.00 36.02 121 VAL A CA 1
ATOM 696 C C . VAL A 1 92 ? 9.002 -3.403 -11.742 1.00 38.77 121 VAL A C 1
ATOM 697 O O . VAL A 1 92 ? 9.703 -4.237 -12.322 1.00 39.43 121 VAL A O 1
ATOM 701 N N . VAL A 1 93 ? 7.748 -3.112 -12.093 1.00 39.41 122 VAL A N 1
ATOM 702 C CA . VAL A 1 93 ? 7.089 -3.679 -13.254 1.00 41.85 122 VAL A CA 1
ATOM 703 C C . VAL A 1 93 ? 7.947 -3.511 -14.501 1.00 44.49 122 VAL A C 1
ATOM 704 O O . VAL A 1 93 ? 8.048 -4.434 -15.319 1.00 46.67 122 VAL A O 1
ATOM 708 N N A GLY A 1 94 ? 8.532 -2.324 -14.668 0.50 44.82 123 GLY A N 1
ATOM 709 N N B GLY A 1 94 ? 8.602 -2.357 -14.611 0.50 45.26 123 GLY A N 1
ATOM 710 C CA A GLY A 1 94 ? 9.271 -1.989 -15.887 0.50 47.23 123 GLY A CA 1
ATOM 711 C CA B GLY A 1 94 ? 9.704 -2.197 -15.551 0.50 47.76 123 GLY A CA 1
ATOM 712 C C A GLY A 1 94 ? 10.623 -2.671 -16.019 0.50 48.04 123 GLY A C 1
ATOM 713 C C B GLY A 1 94 ? 10.893 -3.050 -15.132 0.50 47.88 123 GLY A C 1
ATOM 714 O O A GLY A 1 94 ? 11.153 -2.795 -17.119 0.50 50.11 123 GLY A O 1
ATOM 715 O O B GLY A 1 94 ? 11.452 -2.872 -14.045 0.50 46.71 123 GLY A O 1
ATOM 716 N N A GLY A 1 95 ? 11.180 -3.131 -14.901 0.50 46.51 124 GLY A N 1
ATOM 717 N N B GLY A 1 95 ? 11.261 -3.995 -15.992 0.50 49.79 124 GLY A N 1
ATOM 718 C CA A GLY A 1 95 ? 12.529 -3.706 -14.909 0.50 47.05 124 GLY A CA 1
ATOM 719 C CA B GLY A 1 95 ? 12.458 -4.818 -15.803 0.50 50.06 124 GLY A CA 1
ATOM 720 C C A GLY A 1 95 ? 12.624 -5.104 -14.324 0.50 46.38 124 GLY A C 1
ATOM 721 C C B GLY A 1 95 ? 12.963 -4.965 -14.378 0.50 47.86 124 GLY A C 1
ATOM 722 O O A GLY A 1 95 ? 12.089 -6.060 -14.891 0.50 46.72 124 GLY A O 1
ATOM 723 O O B GLY A 1 95 ? 13.297 -3.978 -13.715 0.50 46.65 124 GLY A O 1
ATOM 724 N N A ALA A 1 96 ? 13.303 -5.204 -13.178 0.50 45.02 125 ALA A N 1
ATOM 725 N N B ALA A 1 96 ? 13.032 -6.214 -13.919 0.50 47.40 125 ALA A N 1
ATOM 726 C CA A ALA A 1 96 ? 13.626 -6.483 -12.529 0.50 44.80 125 ALA A CA 1
ATOM 727 C CA B ALA A 1 96 ? 13.596 -6.550 -12.612 0.50 45.68 125 ALA A CA 1
ATOM 728 C C A ALA A 1 96 ? 12.403 -7.272 -12.072 0.50 43.81 125 ALA A C 1
ATOM 729 C C B ALA A 1 96 ? 12.556 -7.191 -11.689 0.50 43.77 125 ALA A C 1
ATOM 730 O O A ALA A 1 96 ? 12.373 -8.504 -12.181 0.50 44.79 125 ALA A O 1
ATOM 731 O O B ALA A 1 96 ? 12.837 -8.198 -11.033 0.50 43.48 125 ALA A O 1
ATOM 734 N N . GLY A 1 97 ? 11.384 -6.564 -11.589 1.00 42.06 126 GLY A N 1
ATOM 735 C CA . GLY A 1 97 ? 10.199 -7.213 -11.048 1.00 40.28 126 GLY A CA 1
ATOM 736 C C . GLY A 1 97 ? 9.968 -6.868 -9.601 1.00 37.05 126 GLY A C 1
ATOM 737 O O . GLY A 1 97 ? 10.908 -6.729 -8.829 1.00 35.28 126 GLY A O 1
ATOM 738 N N . ARG A 1 98 ? 8.698 -6.723 -9.236 1.00 35.51 127 ARG A N 1
ATOM 739 C CA . ARG A 1 98 ? 8.349 -6.396 -7.864 1.00 33.49 127 ARG A CA 1
ATOM 740 C C . ARG A 1 98 ? 8.547 -7.614 -6.982 1.00 33.52 127 ARG A C 1
ATOM 741 O O . ARG A 1 98 ? 8.646 -8.742 -7.479 1.00 35.18 127 ARG A O 1
ATOM 749 N N . GLY A 1 99 ? 8.607 -7.393 -5.678 1.00 31.24 128 GLY A N 1
ATOM 750 C CA . GLY A 1 99 ? 8.962 -8.459 -4.734 1.00 30.91 128 GLY A CA 1
ATOM 751 C C . GLY A 1 99 ? 7.868 -8.879 -3.780 1.00 29.23 128 GLY A C 1
ATOM 752 O O . GLY A 1 99 ? 6.807 -8.234 -3.676 1.00 30.11 128 GLY A O 1
ATOM 753 N N . ASP A 1 100 ? 8.132 -9.952 -3.057 1.00 28.90 129 ASP A N 1
ATOM 754 C CA . ASP A 1 100 ? 7.206 -10.440 -2.059 1.00 29.30 129 ASP A CA 1
ATOM 755 C C . ASP A 1 100 ? 7.644 -9.985 -0.684 1.00 28.47 129 ASP A C 1
ATOM 756 O O . ASP A 1 100 ? 8.811 -10.143 -0.318 1.00 30.06 129 ASP A O 1
ATOM 761 N N . LEU A 1 101 ? 6.695 -9.460 0.080 1.00 26.63 130 LEU A N 1
ATOM 762 C CA . LEU A 1 101 ? 6.949 -9.001 1.428 1.00 25.27 130 LEU A CA 1
ATOM 763 C C . LEU A 1 101 ? 6.142 -9.809 2.434 1.00 24.51 130 LEU A C 1
ATOM 764 O O . LEU A 1 101 ? 5.036 -10.294 2.149 1.00 25.14 130 LEU A O 1
ATOM 769 N N . TYR A 1 102 ? 6.715 -9.923 3.617 1.00 24.01 131 TYR A N 1
ATOM 770 C CA . TYR A 1 102 ? 6.078 -10.605 4.719 1.00 24.25 131 TYR A CA 1
ATOM 771 C C . TYR A 1 102 ? 5.895 -9.660 5.888 1.00 23.50 131 TYR A C 1
ATOM 772 O O . TYR A 1 102 ? 6.807 -8.950 6.258 1.00 23.98 131 TYR A O 1
ATOM 781 N N . SER A 1 103 ? 4.719 -9.697 6.493 1.00 25.06 132 SER A N 1
ATOM 782 C CA . SER A 1 103 ? 4.417 -8.791 7.579 1.00 24.62 132 SER A CA 1
ATOM 783 C C . SER A 1 103 ? 4.818 -9.313 8.935 1.00 25.92 132 SER A C 1
ATOM 784 O O . SER A 1 103 ? 4.815 -10.535 9.210 1.00 26.70 132 SER A O 1
ATOM 787 N N . ILE A 1 104 ? 5.116 -8.360 9.812 1.00 24.94 133 ILE A N 1
ATOM 788 C CA . ILE A 1 104 ? 5.478 -8.653 11.197 1.00 25.90 133 ILE A CA 1
ATOM 789 C C . ILE A 1 104 ? 4.617 -7.796 12.102 1.00 26.51 133 ILE A C 1
ATOM 790 O O . ILE A 1 104 ? 4.683 -6.576 12.046 1.00 26.26 133 ILE A O 1
ATOM 795 N N . GLN A 1 105 ? 3.811 -8.432 12.950 1.00 27.91 134 GLN A N 1
ATOM 796 C CA . GLN A 1 105 ? 3.024 -7.667 13.912 1.00 28.94 134 GLN A CA 1
ATOM 797 C C . GLN A 1 105 ? 3.844 -7.520 15.195 1.00 29.84 134 GLN A C 1
ATOM 798 O O . GLN A 1 105 ? 3.894 -8.447 16.001 1.00 31.13 134 GLN A O 1
ATOM 804 N N . SER A 1 106 ? 4.471 -6.361 15.392 1.00 28.87 135 SER A N 1
ATOM 805 C CA . SER A 1 106 ? 5.466 -6.212 16.460 1.00 29.27 135 SER A CA 1
ATOM 806 C C . SER A 1 106 ? 4.864 -6.289 17.860 1.00 31.80 135 SER A C 1
ATOM 807 O O . SER A 1 106 ? 3.675 -6.008 18.080 1.00 32.62 135 SER A O 1
ATOM 810 N N . GLU A 1 107 ? 5.721 -6.679 18.797 1.00 33.91 136 GLU A N 1
ATOM 811 C CA . GLU A 1 107 ? 5.378 -6.795 20.204 1.00 35.85 136 GLU A CA 1
ATOM 812 C C . GLU A 1 107 ? 6.209 -5.831 21.035 1.00 36.05 136 GLU A C 1
ATOM 813 O O . GLU A 1 107 ? 7.236 -5.345 20.569 1.00 34.62 136 GLU A O 1
ATOM 819 N N . PRO A 1 108 ? 5.769 -5.545 22.271 1.00 37.19 137 PRO A N 1
ATOM 820 C CA . PRO A 1 108 ? 6.503 -4.599 23.094 1.00 38.17 137 PRO A CA 1
ATOM 821 C C . PRO A 1 108 ? 7.983 -4.959 23.232 1.00 37.30 137 PRO A C 1
ATOM 822 O O . PRO A 1 108 ? 8.313 -6.100 23.550 1.00 38.30 137 PRO A O 1
ATOM 826 N N . LYS A 1 109 ? 8.844 -3.981 22.955 1.00 35.86 138 LYS A N 1
ATOM 827 C CA . LYS A 1 109 ? 10.310 -4.131 23.012 1.00 35.13 138 LYS A CA 1
ATOM 828 C C . LYS A 1 109 ? 10.908 -5.105 21.987 1.00 33.11 138 LYS A C 1
ATOM 829 O O . LYS A 1 109 ? 12.100 -5.429 22.049 1.00 32.27 138 LYS A O 1
ATOM 835 N N . GLN A 1 110 ? 10.118 -5.510 20.996 1.00 32.37 139 GLN A N 1
ATOM 836 C CA . GLN A 1 110 ? 10.654 -6.371 19.940 1.00 31.17 139 GLN A CA 1
ATOM 837 C C . GLN A 1 110 ? 11.759 -5.651 19.157 1.00 29.63 139 GLN A C 1
ATOM 838 O O . GLN A 1 110 ? 11.635 -4.465 18.860 1.00 28.31 139 GLN A O 1
ATOM 844 N N . LEU A 1 111 ? 12.825 -6.395 18.827 1.00 29.48 140 LEU A N 1
ATOM 845 C CA . LEU A 1 111 ? 13.949 -5.882 18.054 1.00 28.27 140 LEU A CA 1
ATOM 846 C C . LEU A 1 111 ? 14.025 -6.599 16.698 1.00 27.78 140 LEU A C 1
ATOM 847 O O . LEU A 1 111 ? 14.232 -7.815 16.647 1.00 28.78 140 LEU A O 1
ATOM 852 N N . ILE A 1 112 ? 13.860 -5.838 15.619 1.00 26.68 141 ILE A N 1
ATOM 853 C CA . ILE A 1 112 ? 13.880 -6.391 14.264 1.00 25.71 141 ILE A CA 1
ATOM 854 C C . ILE A 1 112 ? 15.150 -5.922 13.567 1.00 24.80 141 ILE A C 1
ATOM 855 O O . ILE A 1 112 ? 15.346 -4.729 13.412 1.00 24.34 141 ILE A O 1
ATOM 860 N N . TYR A 1 113 ? 16.014 -6.863 13.178 1.00 24.72 142 TYR A N 1
ATOM 861 C CA . TYR A 1 113 ? 17.256 -6.525 12.491 1.00 24.17 142 TYR A CA 1
ATOM 862 C C . TYR A 1 113 ? 17.083 -6.711 10.988 1.00 24.04 142 TYR A C 1
ATOM 863 O O . TYR A 1 113 ? 16.671 -7.774 10.536 1.00 24.97 142 TYR A O 1
ATOM 872 N N . SER A 1 114 ? 17.425 -5.687 10.210 1.00 23.02 143 SER A N 1
ATOM 873 C CA . SER A 1 114 ? 17.278 -5.787 8.757 1.00 22.54 143 SER A CA 1
ATOM 874 C C . SER A 1 114 ? 18.560 -5.385 8.051 1.00 22.57 143 SER A C 1
ATOM 875 O O . SER A 1 114 ? 18.862 -4.187 7.918 1.00 21.87 143 SER A O 1
ATOM 878 N N . PRO A 1 115 ? 19.334 -6.380 7.592 1.00 22.82 144 PRO A N 1
ATOM 879 C CA . PRO A 1 115 ? 20.522 -6.049 6.878 1.00 23.50 144 PRO A CA 1
ATOM 880 C C . PRO A 1 115 ? 20.286 -5.338 5.564 1.00 23.10 144 PRO A C 1
ATOM 881 O O . PRO A 1 115 ? 19.204 -5.387 5.001 1.00 22.33 144 PRO A O 1
ATOM 885 N N . ASN A 1 116 ? 21.337 -4.708 5.078 1.00 23.50 145 ASN A N 1
ATOM 886 C CA . ASN A 1 116 ? 21.328 -4.115 3.760 1.00 24.30 145 ASN A CA 1
ATOM 887 C C . ASN A 1 116 ? 20.837 -5.081 2.683 1.00 24.71 145 ASN A C 1
ATOM 888 O O . ASN A 1 116 ? 21.021 -6.308 2.794 1.00 26.20 145 ASN A O 1
ATOM 893 N N . HIS A 1 117 ? 20.175 -4.513 1.668 1.00 24.77 146 HIS A N 1
ATOM 894 C CA . HIS A 1 117 ? 19.671 -5.254 0.491 1.00 25.29 146 HIS A CA 1
ATOM 895 C C . HIS A 1 117 ? 18.327 -5.934 0.667 1.00 24.95 146 HIS A C 1
ATOM 896 O O . HIS A 1 117 ? 17.743 -6.427 -0.326 1.00 26.26 146 HIS A O 1
ATOM 903 N N . TYR A 1 118 ? 17.838 -6.012 1.901 1.00 24.63 147 TYR A N 1
ATOM 904 C CA . TYR A 1 118 ? 16.473 -6.467 2.107 1.00 24.32 147 TYR A CA 1
ATOM 905 C C . TYR A 1 118 ? 15.539 -5.329 1.802 1.00 22.96 147 TYR A C 1
ATOM 906 O O . TYR A 1 118 ? 15.872 -4.196 2.026 1.00 23.56 147 TYR A O 1
ATOM 915 N N . MET A 1 119 ? 14.356 -5.653 1.293 1.00 23.27 148 MET A N 1
ATOM 916 C CA . MET A 1 119 ? 13.298 -4.677 1.142 1.00 22.27 148 MET A CA 1
ATOM 917 C C . MET A 1 119 ? 12.476 -4.690 2.401 1.00 21.75 148 MET A C 1
ATOM 918 O O . MET A 1 119 ? 12.083 -5.760 2.875 1.00 23.54 148 MET A O 1
ATOM 923 N N . HIS A 1 120 ? 12.199 -3.505 2.928 1.00 21.17 149 HIS A N 1
ATOM 924 C CA . HIS A 1 120 ? 11.423 -3.387 4.162 1.00 20.26 149 HIS A CA 1
ATOM 925 C C . HIS A 1 120 ? 10.655 -2.061 4.229 1.00 20.70 149 HIS A C 1
ATOM 926 O O . HIS A 1 120 ? 10.844 -1.150 3.412 1.00 19.72 149 HIS A O 1
ATOM 933 N N . GLY A 1 121 ? 9.774 -1.977 5.211 1.00 20.33 150 GLY A N 1
ATOM 934 C CA . GLY A 1 121 ? 9.040 -0.779 5.527 1.00 20.04 150 GLY A CA 1
ATOM 935 C C . GLY A 1 121 ? 8.252 -1.025 6.789 1.00 20.99 150 GLY A C 1
ATOM 936 O O . GLY A 1 121 ? 8.313 -2.113 7.385 1.00 20.07 150 GLY A O 1
ATOM 937 N N . PHE A 1 122 ? 7.497 -0.026 7.205 1.00 21.21 151 PHE A N 1
ATOM 938 C CA . PHE A 1 122 ? 6.609 -0.247 8.313 1.00 21.46 151 PHE A CA 1
ATOM 939 C C . PHE A 1 122 ? 5.456 0.726 8.254 1.00 21.97 151 PHE A C 1
ATOM 940 O O . PHE A 1 122 ? 5.512 1.761 7.594 1.00 20.67 151 PHE A O 1
ATOM 948 N N . VAL A 1 123 ? 4.404 0.371 8.944 1.00 21.50 152 VAL A N 1
ATOM 949 C CA . VAL A 1 123 ? 3.255 1.242 9.056 1.00 22.73 152 VAL A CA 1
ATOM 950 C C . VAL A 1 123 ? 2.651 1.095 10.437 1.00 23.68 152 VAL A C 1
ATOM 951 O O . VAL A 1 123 ? 2.799 0.045 11.081 1.00 24.12 152 VAL A O 1
ATOM 955 N N . ASN A 1 124 ? 1.973 2.150 10.892 1.00 24.94 153 ASN A N 1
ATOM 956 C CA . ASN A 1 124 ? 1.106 2.073 12.041 1.00 26.58 153 ASN A CA 1
ATOM 957 C C . ASN A 1 124 ? -0.323 1.809 11.567 1.00 27.34 153 ASN A C 1
ATOM 958 O O . ASN A 1 124 ? -0.981 2.741 11.103 1.00 27.59 153 ASN A O 1
ATOM 963 N N . PRO A 1 125 ? -0.813 0.553 11.703 1.00 27.05 154 PRO A N 1
ATOM 964 C CA . PRO A 1 125 ? -2.138 0.203 11.241 1.00 27.53 154 PRO A CA 1
ATOM 965 C C . PRO A 1 125 ? -3.206 0.407 12.324 1.00 29.02 154 PRO A C 1
ATOM 966 O O . PRO A 1 125 ? -4.352 0.012 12.130 1.00 29.78 154 PRO A O 1
ATOM 970 N N . THR A 1 126 ? -2.834 1.006 13.456 1.00 30.29 155 THR A N 1
ATOM 971 C CA . THR A 1 126 ? -3.771 1.194 14.577 1.00 32.08 155 THR A CA 1
ATOM 972 C C . THR A 1 126 ? -4.355 2.603 14.563 1.00 33.43 155 THR A C 1
ATOM 973 O O . THR A 1 126 ? -3.968 3.427 13.742 1.00 33.36 155 THR A O 1
ATOM 977 N N . ASP A 1 127 ? -5.255 2.873 15.508 1.00 35.47 156 ASP A N 1
ATOM 978 C CA . ASP A 1 127 ? -5.927 4.169 15.600 1.00 37.19 156 ASP A CA 1
ATOM 979 C C . ASP A 1 127 ? -5.261 5.122 16.594 1.00 38.14 156 ASP A C 1
ATOM 980 O O . ASP A 1 127 ? -5.873 6.128 16.989 1.00 39.65 156 ASP A O 1
ATOM 985 N N . LYS A 1 128 ? -4.044 4.799 17.033 1.00 37.07 157 LYS A N 1
ATOM 986 C CA . LYS A 1 128 ? -3.324 5.621 18.024 1.00 38.57 157 LYS A CA 1
ATOM 987 C C . LYS A 1 128 ? -1.860 5.757 17.649 1.00 36.92 157 LYS A C 1
ATOM 988 O O . LYS A 1 128 ? -1.275 4.828 17.117 1.00 34.02 157 LYS A O 1
ATOM 994 N N . THR A 1 129 ? -1.262 6.910 17.945 1.00 37.51 158 THR A N 1
ATOM 995 C CA . THR A 1 129 ? 0.145 7.142 17.614 1.00 36.21 158 THR A CA 1
ATOM 996 C C . THR A 1 129 ? 1.051 6.249 18.454 1.00 35.60 158 THR A C 1
ATOM 997 O O . THR A 1 129 ? 0.816 6.071 19.645 1.00 36.76 158 THR A O 1
ATOM 1001 N N . LEU A 1 130 ? 2.088 5.689 17.832 1.00 32.62 159 LEU A N 1
ATOM 1002 C CA . LEU A 1 130 ? 2.979 4.759 18.502 1.00 32.05 159 LEU A CA 1
ATOM 1003 C C . LEU A 1 130 ? 4.428 5.177 18.343 1.00 31.28 159 LEU A C 1
ATOM 1004 O O . LEU A 1 130 ? 4.793 5.804 17.336 1.00 29.81 159 LEU A O 1
ATOM 1009 N N . PRO A 1 131 ? 5.275 4.767 19.298 1.00 32.02 160 PRO A N 1
ATOM 1010 C CA . PRO A 1 131 ? 6.685 5.039 19.195 1.00 31.50 160 PRO A CA 1
ATOM 1011 C C . PRO A 1 131 ? 7.399 3.972 18.393 1.00 29.65 160 PRO A C 1
ATOM 1012 O O . PRO A 1 131 ? 6.994 2.808 18.425 1.00 29.64 160 PRO A O 1
ATOM 1016 N N . ILE A 1 132 ? 8.451 4.383 17.711 1.00 28.68 161 ILE A N 1
ATOM 1017 C CA . ILE A 1 132 ? 9.414 3.451 17.133 1.00 27.99 161 ILE A CA 1
ATOM 1018 C C . ILE A 1 132 ? 10.793 4.094 17.167 1.00 27.75 161 ILE A C 1
ATOM 1019 O O . ILE A 1 132 ? 10.910 5.317 17.074 1.00 29.28 161 ILE A O 1
ATOM 1024 N N . VAL A 1 133 ? 11.814 3.252 17.322 1.00 27.21 162 VAL A N 1
ATOM 1025 C CA . VAL A 1 133 ? 13.200 3.659 17.216 1.00 26.59 162 VAL A CA 1
ATOM 1026 C C . VAL A 1 133 ? 13.819 2.882 16.059 1.00 25.67 162 VAL A C 1
ATOM 1027 O O . VAL A 1 133 ? 13.626 1.665 15.931 1.00 24.96 162 VAL A O 1
ATOM 1031 N N . PHE A 1 134 ? 14.551 3.584 15.211 1.00 24.95 163 PHE A N 1
ATOM 1032 C CA . PHE A 1 134 ? 15.321 2.894 14.199 1.00 24.54 163 PHE A CA 1
ATOM 1033 C C . PHE A 1 134 ? 16.729 3.434 14.163 1.00 24.88 163 PHE A C 1
ATOM 1034 O O . PHE A 1 134 ? 16.973 4.620 14.415 1.00 26.51 163 PHE A O 1
ATOM 1042 N N . VAL A 1 135 ? 17.648 2.536 13.851 1.00 24.91 164 VAL A N 1
ATOM 1043 C CA . VAL A 1 135 ? 19.069 2.773 13.981 1.00 25.37 164 VAL A CA 1
ATOM 1044 C C . VAL A 1 135 ? 19.680 2.343 12.673 1.00 24.84 164 VAL A C 1
ATOM 1045 O O . VAL A 1 135 ? 19.385 1.259 12.183 1.00 23.98 164 VAL A O 1
ATOM 1049 N N . TRP A 1 136 ? 20.491 3.218 12.095 1.00 24.90 165 TRP A N 1
ATOM 1050 C CA . TRP A 1 136 ? 21.239 2.922 10.892 1.00 25.41 165 TRP A CA 1
ATOM 1051 C C . TRP A 1 136 ? 22.724 2.854 11.246 1.00 26.07 165 TRP A C 1
ATOM 1052 O O . TRP A 1 136 ? 23.291 3.840 11.713 1.00 26.86 165 TRP A O 1
ATOM 1063 N N . MET A 1 137 ? 23.346 1.714 10.989 1.00 25.24 166 MET A N 1
ATOM 1064 C CA . MET A 1 137 ? 24.789 1.563 11.154 1.00 26.58 166 MET A CA 1
ATOM 1065 C C . MET A 1 137 ? 25.440 1.530 9.790 1.00 26.81 166 MET A C 1
ATOM 1066 O O . MET A 1 137 ? 25.113 0.688 8.958 1.00 26.88 166 MET A O 1
ATOM 1071 N N . ARG A 1 138 ? 26.390 2.433 9.565 1.00 28.19 167 ARG A N 1
ATOM 1072 C CA . ARG A 1 138 ? 27.165 2.427 8.331 1.00 28.78 167 ARG A CA 1
ATOM 1073 C C . ARG A 1 138 ? 27.883 1.098 8.113 1.00 29.28 167 ARG A C 1
ATOM 1074 O O . ARG A 1 138 ? 28.561 0.593 9.007 1.00 29.10 167 ARG A O 1
ATOM 1082 N N . ASN A 1 139 ? 27.751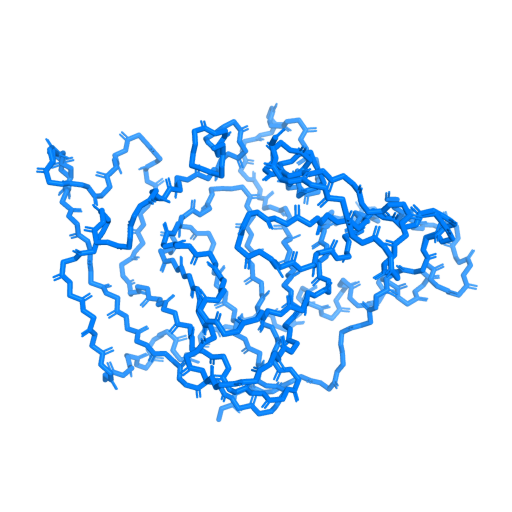 0.550 6.912 1.00 29.43 168 ASN A N 1
ATOM 1083 C CA . ASN A 1 139 ? 28.391 -0.712 6.538 1.00 30.31 168 ASN A CA 1
ATOM 1084 C C . ASN A 1 139 ? 29.738 -0.464 5.848 1.00 32.49 168 ASN A C 1
ATOM 1085 O O . ASN A 1 139 ? 30.250 0.636 5.921 1.00 32.73 168 ASN A O 1
ATOM 1090 N N . GLU A 1 140 ? 30.278 -1.488 5.181 1.00 34.08 169 GLU A N 1
ATOM 1091 C CA A GLU A 1 140 ? 31.618 -1.459 4.595 0.50 36.02 169 GLU A CA 1
ATOM 1092 C CA B GLU A 1 140 ? 31.624 -1.413 4.615 0.50 36.06 169 GLU A CA 1
ATOM 1093 C C . GLU A 1 140 ? 31.639 -1.030 3.129 1.00 37.24 169 GLU A C 1
ATOM 1094 O O . GLU A 1 140 ? 32.709 -0.955 2.507 1.00 38.70 169 GLU A O 1
ATOM 1099 N N . VAL A 1 141 ? 30.466 -0.763 2.570 1.00 36.41 170 VAL A N 1
ATOM 1100 C CA . VAL A 1 141 ? 30.312 -0.532 1.140 1.00 37.86 170 VAL A CA 1
ATOM 1101 C C . VAL A 1 141 ? 30.569 0.936 0.782 1.00 39.22 170 VAL A C 1
ATOM 1102 O O . VAL A 1 141 ? 30.224 1.835 1.551 1.00 37.93 170 VAL A O 1
ATOM 1106 N N . ALA A 1 142 ? 31.166 1.153 -0.387 1.00 41.53 171 ALA A N 1
ATOM 1107 C CA . ALA A 1 142 ? 31.216 2.485 -1.032 1.00 42.89 171 ALA A CA 1
ATOM 1108 C C . ALA A 1 142 ? 32.016 3.475 -0.192 1.00 43.66 171 ALA A C 1
ATOM 1109 O O . ALA A 1 142 ? 31.434 4.357 0.433 1.00 42.32 171 ALA A O 1
ATOM 1111 N N . PRO A 1 143 ? 33.352 3.329 -0.183 1.00 45.80 172 PRO A N 1
ATOM 1112 C CA . PRO A 1 143 ? 34.205 4.214 0.609 1.00 46.75 172 PRO A CA 1
ATOM 1113 C C . PRO A 1 143 ? 34.023 5.691 0.238 1.00 47.35 172 PRO A C 1
ATOM 1114 O O . PRO A 1 143 ? 34.199 6.558 1.096 1.00 47.81 172 PRO A O 1
ATOM 1118 N N . ASP A 1 144 ? 33.653 5.970 -1.013 1.00 47.39 173 ASP A N 1
ATOM 1119 C CA . ASP A 1 144 ? 33.451 7.355 -1.457 1.00 48.15 173 ASP A CA 1
ATOM 1120 C C . ASP A 1 144 ? 32.126 7.978 -1.044 1.00 45.11 173 ASP A C 1
ATOM 1121 O O . ASP A 1 144 ? 31.913 9.167 -1.267 1.00 45.80 173 ASP A O 1
ATOM 1126 N N . PHE A 1 145 ? 31.228 7.188 -0.456 1.00 41.73 174 PHE A N 1
ATOM 1127 C CA . PHE A 1 145 ? 29.967 7.724 0.054 1.00 39.05 174 PHE A CA 1
ATOM 1128 C C . PHE A 1 145 ? 30.297 8.712 1.162 1.00 38.60 174 PHE A C 1
ATOM 1129 O O . PHE A 1 145 ? 31.058 8.382 2.061 1.00 37.52 174 PHE A O 1
ATOM 1137 N N . PRO A 1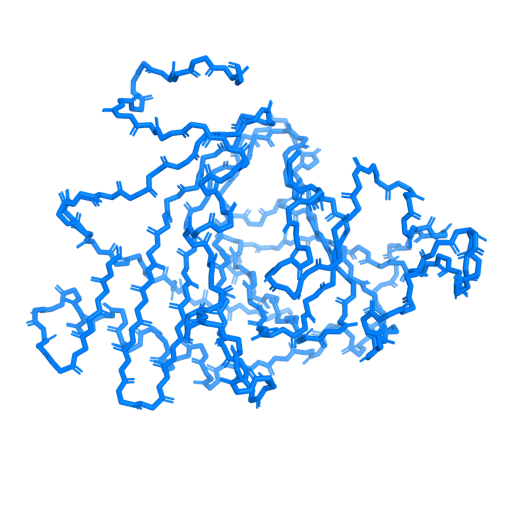 146 ? 29.733 9.928 1.098 1.00 39.92 175 PRO A N 1
ATOM 1138 C CA . PRO A 1 146 ? 30.171 10.987 1.996 1.00 40.67 175 PRO A CA 1
ATOM 1139 C C . PRO A 1 146 ? 29.748 10.925 3.446 1.00 40.27 175 PRO A C 1
ATOM 1140 O O . PRO A 1 146 ? 30.349 11.625 4.261 1.00 41.03 175 PRO A O 1
ATOM 1144 N N . TYR A 1 147 ? 28.730 10.120 3.766 1.00 38.54 176 TYR A N 1
ATOM 1145 C CA . TYR A 1 147 ? 28.085 10.175 5.064 1.00 37.97 176 TYR A CA 1
ATOM 1146 C C . TYR A 1 147 ? 28.501 8.952 5.861 1.00 38.06 176 TYR A C 1
ATOM 1147 O O . TYR A 1 147 ? 28.046 7.830 5.607 1.00 37.10 176 TYR A O 1
ATOM 1156 N N . HIS A 1 148 ? 29.407 9.191 6.809 1.00 38.84 177 HIS A N 1
ATOM 1157 C CA . HIS A 1 148 ? 30.015 8.142 7.610 1.00 39.51 177 HIS A CA 1
ATOM 1158 C C . HIS A 1 148 ? 29.020 7.529 8.602 1.00 38.54 177 HIS A C 1
ATOM 1159 O O . HIS A 1 148 ? 29.249 6.432 9.127 1.00 37.55 177 HIS A O 1
ATOM 1166 N N . ASP A 1 149 ? 27.911 8.228 8.834 1.00 37.95 178 ASP A N 1
ATOM 1167 C CA . ASP A 1 149 ? 26.808 7.753 9.691 1.00 38.14 178 ASP A CA 1
ATOM 1168 C C . ASP A 1 149 ? 25.586 7.222 8.921 1.00 36.82 178 ASP A C 1
ATOM 1169 O O . ASP A 1 149 ? 24.574 6.870 9.530 1.00 38.09 178 ASP A O 1
ATOM 1174 N N . GLY A 1 150 ? 25.661 7.167 7.598 1.00 35.91 179 GLY A N 1
ATOM 1175 C CA . GLY A 1 150 ? 24.535 6.723 6.775 1.00 35.03 179 GLY A CA 1
ATOM 1176 C C . GLY A 1 150 ? 23.737 7.866 6.168 1.00 34.46 179 GLY A C 1
ATOM 1177 O O . GLY A 1 150 ? 22.920 7.646 5.287 1.00 34.49 179 GLY A O 1
ATOM 1178 N N . GLY A 1 151 ? 23.969 9.092 6.631 1.00 34.00 180 GLY A N 1
ATOM 1179 C CA . GLY A 1 151 ? 23.283 10.249 6.083 1.00 33.89 180 GLY A CA 1
ATOM 1180 C C . GLY A 1 151 ? 21.858 10.459 6.538 1.00 33.03 180 GLY A C 1
ATOM 1181 O O . GLY A 1 151 ? 21.093 11.139 5.847 1.00 33.14 180 GLY A O 1
ATOM 1182 N N . MET A 1 152 ? 21.491 9.920 7.696 1.00 31.86 181 MET A N 1
ATOM 1183 C CA . MET A 1 152 ? 20.109 10.027 8.159 1.00 32.40 181 MET A CA 1
ATOM 1184 C C . MET A 1 152 ? 19.674 11.483 8.291 1.00 33.47 181 MET A C 1
ATOM 1185 O O . MET A 1 152 ? 18.586 11.841 7.850 1.00 33.66 181 MET A O 1
ATOM 1190 N N . ARG A 1 153 ? 20.512 12.312 8.899 1.00 34.65 182 ARG A N 1
ATOM 1191 C CA . ARG A 1 153 ? 20.162 13.729 9.119 1.00 36.77 182 ARG A CA 1
ATOM 1192 C C . ARG A 1 153 ? 19.970 14.494 7.809 1.00 37.25 182 ARG A C 1
ATOM 1193 O O . ARG A 1 153 ? 19.060 15.318 7.693 1.00 39.08 182 ARG A O 1
ATOM 1201 N N . GLU A 1 154 ? 20.852 14.259 6.847 1.00 37.54 183 GLU A N 1
ATOM 1202 C CA . GLU A 1 154 ? 20.814 14.993 5.591 1.00 37.89 183 GLU A CA 1
ATOM 1203 C C . GLU A 1 154 ? 19.606 14.528 4.788 1.00 37.64 183 GLU A C 1
ATOM 1204 O O . GLU A 1 154 ? 18.867 15.346 4.255 1.00 38.44 183 GLU A O 1
ATOM 1210 N N . TYR A 1 155 ? 19.402 13.213 4.751 1.00 36.59 184 TYR A N 1
ATOM 1211 C CA . TYR A 1 155 ? 18.290 12.616 4.025 1.00 36.79 184 TYR A CA 1
ATOM 1212 C C . TYR A 1 155 ? 16.949 13.169 4.511 1.00 37.41 184 TYR A C 1
ATOM 1213 O O . TYR A 1 155 ? 16.163 13.701 3.733 1.00 37.95 184 TYR A O 1
ATOM 1222 N N . PHE A 1 156 ? 16.706 13.060 5.811 1.00 37.23 185 PHE A N 1
ATOM 1223 C CA . PHE A 1 156 ? 15.449 13.539 6.375 1.00 37.50 185 PHE A CA 1
ATOM 1224 C C . PHE A 1 156 ? 15.230 15.058 6.285 1.00 38.37 185 PHE A C 1
ATOM 1225 O O . PHE A 1 156 ? 14.089 15.502 6.200 1.00 38.73 185 PHE A O 1
ATOM 1233 N N . GLN A 1 157 ? 16.288 15.860 6.266 1.00 39.34 186 GLN A N 1
ATOM 1234 C CA . GLN A 1 157 ? 16.121 17.312 6.094 1.00 40.99 186 GLN A CA 1
ATOM 1235 C C . GLN A 1 157 ? 15.454 17.692 4.752 1.00 41.43 186 GLN A C 1
ATOM 1236 O O . GLN A 1 157 ? 14.896 18.791 4.626 1.00 42.48 186 GLN A O 1
ATOM 1242 N N . ALA A 1 158 ? 15.519 16.790 3.771 1.00 40.12 187 ALA A N 1
ATOM 1243 C CA . ALA A 1 158 ? 14.958 17.016 2.435 1.00 41.19 187 ALA A CA 1
ATOM 1244 C C . ALA A 1 158 ? 13.461 16.656 2.386 1.00 41.35 187 ALA A C 1
ATOM 1245 O O . ALA A 1 158 ? 12.707 17.144 1.535 1.00 42.03 187 ALA A O 1
ATOM 1247 N N . VAL A 1 159 ? 13.031 15.828 3.327 1.00 40.61 188 VAL A N 1
ATOM 1248 C CA . VAL A 1 159 ? 11.693 15.235 3.284 1.00 40.96 188 VAL A CA 1
ATOM 1249 C C . VAL A 1 159 ? 10.666 16.054 4.086 1.00 42.31 188 VAL A C 1
ATOM 1250 O O . VAL A 1 159 ? 9.470 15.798 4.001 1.00 42.11 188 VAL A O 1
ATOM 1254 N N . GLY A 1 160 ? 11.119 17.049 4.851 1.00 43.58 189 GLY A N 1
ATOM 1255 C CA . GLY A 1 160 ? 10.191 17.906 5.599 1.00 45.39 189 GLY A CA 1
ATOM 1256 C C . GLY A 1 160 ? 10.872 18.992 6.421 1.00 47.14 189 GLY A C 1
ATOM 1257 O O . GLY A 1 160 ? 12.098 18.971 6.590 1.00 46.93 189 GLY A O 1
ATOM 1258 N N . PRO A 1 161 ? 10.080 19.940 6.955 1.00 49.25 190 PRO A N 1
ATOM 1259 C CA . PRO A 1 161 ? 10.662 21.044 7.734 1.00 51.38 190 PRO A CA 1
ATOM 1260 C C . PRO A 1 161 ? 11.203 20.633 9.124 1.00 51.76 190 PRO A C 1
ATOM 1261 O O . PRO A 1 161 ? 10.846 19.571 9.659 1.00 50.02 190 PRO A O 1
ATOM 1265 N N . ARG A 1 162 ? 12.070 21.481 9.684 1.00 53.66 191 ARG A N 1
ATOM 1266 C CA . ARG A 1 162 ? 12.527 21.328 11.067 1.00 54.79 191 ARG A CA 1
ATOM 1267 C C . ARG A 1 162 ? 11.450 21.853 12.030 1.00 56.47 191 ARG A C 1
ATOM 1268 O O . ARG A 1 162 ? 10.795 22.863 11.747 1.00 58.06 191 ARG A O 1
ATOM 1276 N N . ILE A 1 163 ? 11.255 21.147 13.144 1.00 56.53 192 ILE A N 1
ATOM 1277 C CA . ILE A 1 163 ? 10.323 21.574 14.188 1.00 58.79 192 ILE A CA 1
ATOM 1278 C C . ILE A 1 163 ? 11.071 22.452 15.191 1.00 61.32 192 ILE A C 1
ATOM 1279 O O . ILE A 1 163 ? 11.884 21.953 15.967 1.00 60.92 192 ILE A O 1
ATOM 1284 N N . THR A 1 164 ? 10.822 23.756 15.161 1.00 64.49 193 THR A N 1
ATOM 1285 C CA . THR A 1 164 ? 11.382 24.653 16.174 1.00 67.38 193 THR A CA 1
ATOM 1286 C C . THR A 1 164 ? 10.456 24.755 17.396 1.00 69.86 193 THR A C 1
ATOM 1287 O O . THR A 1 164 ? 10.841 25.322 18.417 1.00 71.79 193 THR A O 1
ATOM 1291 N N . ASP A 1 165 ? 9.244 24.207 17.285 1.00 70.33 194 ASP A N 1
ATOM 1292 C CA . ASP A 1 165 ? 8.314 24.125 18.416 1.00 72.33 194 ASP A CA 1
ATOM 1293 C C . ASP A 1 165 ? 7.344 22.950 18.225 1.00 71.08 194 ASP A C 1
ATOM 1294 O O . ASP A 1 165 ? 6.479 22.990 17.347 1.00 71.05 194 ASP A O 1
ATOM 1299 N N . LEU A 1 166 ? 7.497 21.910 19.049 1.00 70.38 195 LEU A N 1
ATOM 1300 C CA . LEU A 1 166 ? 6.602 20.748 19.011 1.00 69.37 195 LEU A CA 1
ATOM 1301 C C . LEU A 1 166 ? 5.170 21.095 19.452 1.00 71.42 195 LEU A C 1
ATOM 1302 O O . LEU A 1 166 ? 4.228 20.376 19.121 1.00 70.75 195 LEU A O 1
ATOM 1304 N N . ASN A 1 167 ? 5.014 22.193 20.192 1.00 74.56 196 ASN A N 1
ATOM 1305 C CA . ASN A 1 167 ? 3.693 22.718 20.551 1.00 77.06 196 ASN A CA 1
ATOM 1306 C C . ASN A 1 167 ? 2.979 23.412 19.379 1.00 78.00 196 ASN A C 1
ATOM 1307 O O . ASN A 1 167 ? 1.745 23.432 19.327 1.00 78.99 196 ASN A O 1
ATOM 1309 N N . ASN A 1 168 ? 3.756 23.988 18.457 1.00 77.87 197 ASN A N 1
ATOM 1310 C CA . ASN A 1 168 ? 3.224 24.624 17.242 1.00 78.51 197 ASN A CA 1
ATOM 1311 C C . ASN A 1 168 ? 3.925 24.092 15.980 1.00 76.06 197 ASN A C 1
ATOM 1312 O O . ASN A 1 168 ? 4.863 24.712 15.469 1.00 75.95 197 ASN A O 1
ATOM 1314 N N . LEU A 1 169 ? 3.454 22.947 15.486 1.00 74.14 198 LEU A N 1
ATOM 1315 C CA . LEU A 1 169 ? 4.069 22.263 14.337 1.00 71.90 198 LEU A CA 1
ATOM 1316 C C . LEU A 1 169 ? 4.045 23.143 13.075 1.00 73.12 198 LEU A C 1
ATOM 1317 O O . LEU A 1 169 ? 3.099 23.901 12.871 1.00 74.97 198 LEU A O 1
ATOM 1322 N N . PRO A 1 170 ? 5.093 23.051 12.228 1.00 72.32 199 PRO A N 1
ATOM 1323 C CA . PRO A 1 170 ? 5.170 23.871 11.006 1.00 73.38 199 PRO A CA 1
ATOM 1324 C C . PRO A 1 170 ? 4.357 23.311 9.824 1.00 72.63 199 PRO A C 1
ATOM 1325 O O . PRO A 1 170 ? 4.050 22.115 9.793 1.00 70.65 199 PRO A O 1
ATOM 1329 N N . GLU A 1 171 ? 4.022 24.173 8.863 1.00 74.36 200 GLU A N 1
ATOM 1330 C CA . GLU A 1 171 ? 3.263 23.767 7.669 1.00 74.06 200 GLU A CA 1
ATOM 1331 C C . GLU A 1 171 ? 4.132 22.945 6.713 1.00 72.11 200 GLU A C 1
ATOM 1332 O O . GLU A 1 171 ? 5.358 23.108 6.675 1.00 71.20 200 GLU A O 1
ATOM 1334 N N . LEU A 1 172 ? 3.492 22.077 5.931 1.00 71.45 201 LEU A N 1
ATOM 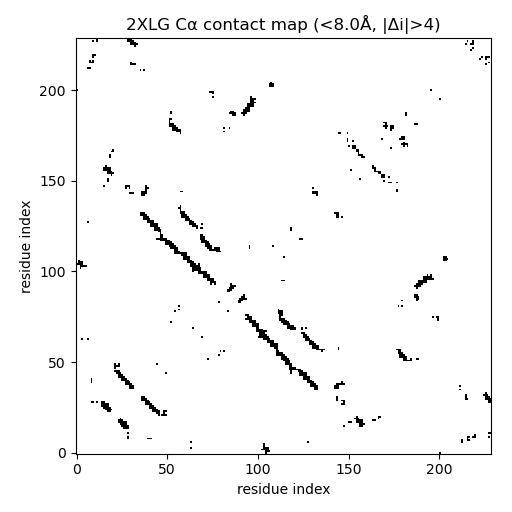1335 C CA . LEU A 1 172 ? 4.210 21.058 5.162 1.00 69.71 201 LEU A CA 1
ATOM 1336 C C . LEU A 1 172 ? 4.345 21.380 3.669 1.00 70.57 201 LEU A C 1
ATOM 1337 O O . LEU A 1 172 ? 3.349 21.494 2.957 1.00 71.39 201 LEU A O 1
ATOM 1342 N N . THR A 1 173 ? 5.602 21.472 3.216 1.00 70.51 202 THR A N 1
ATOM 1343 C CA . THR A 1 173 ? 5.979 22.095 1.938 1.00 71.52 202 THR A CA 1
ATOM 1344 C C . THR A 1 173 ? 5.283 23.443 1.754 1.00 74.21 202 THR A C 1
ATOM 1345 O O . THR A 1 173 ? 5.926 24.489 1.804 1.00 76.09 202 THR A O 1
ATOM 1349 N N . ALA A 1 179 ? 9.735 13.919 -2.277 1.00 41.51 208 ALA A N 1
ATOM 1350 C CA . ALA A 1 179 ? 11.126 14.086 -1.904 1.00 40.60 208 ALA A CA 1
ATOM 1351 C C . ALA A 1 179 ? 11.632 12.827 -1.191 1.00 39.54 208 ALA A C 1
ATOM 1352 O O . ALA A 1 179 ? 12.770 12.406 -1.394 1.00 38.59 208 ALA A O 1
ATOM 1354 N N . PHE A 1 180 ? 10.771 12.205 -0.383 1.00 39.11 209 PHE A N 1
ATOM 1355 C CA . PHE A 1 180 ? 11.144 10.982 0.327 1.00 37.85 209 PHE A CA 1
ATOM 1356 C C . PHE A 1 180 ? 11.681 9.951 -0.670 1.00 37.31 209 PHE A C 1
ATOM 1357 O O . PHE A 1 180 ? 12.685 9.303 -0.403 1.00 37.43 209 PHE A O 1
ATOM 1365 N N . ALA A 1 181 ? 11.020 9.832 -1.822 1.00 37.37 210 ALA A N 1
ATOM 1366 C CA . ALA A 1 181 ? 11.429 8.887 -2.875 1.00 36.60 210 ALA A CA 1
ATOM 1367 C C . ALA A 1 181 ? 12.576 9.431 -3.746 1.00 36.79 210 ALA A C 1
ATOM 1368 O O . ALA A 1 181 ? 13.568 8.740 -3.973 1.00 34.69 210 ALA A O 1
ATOM 1370 N N . SER A 1 182 ? 12.420 10.653 -4.247 1.00 35.67 211 SER A N 1
ATOM 1371 C CA . SER A 1 182 ? 13.293 11.161 -5.297 1.00 36.94 211 SER A CA 1
ATOM 1372 C C . SER A 1 182 ? 14.732 11.410 -4.795 1.00 37.48 211 SER A C 1
ATOM 1373 O O . SER A 1 182 ? 15.700 11.191 -5.515 1.00 36.30 211 SER A O 1
ATOM 1376 N N . GLU A 1 183 ? 14.867 11.767 -3.515 1.00 37.80 212 GLU A N 1
ATOM 1377 C CA . GLU A 1 183 ? 16.179 12.083 -2.947 1.00 38.61 212 GLU A CA 1
ATOM 1378 C C . GLU A 1 183 ? 16.962 10.829 -2.585 1.00 36.36 212 GLU A C 1
ATOM 1379 O O . GLU A 1 183 ? 18.178 10.871 -2.478 1.00 36.86 212 GLU A O 1
ATOM 1385 N N . ALA A 1 184 ? 16.250 9.726 -2.380 1.00 34.33 213 ALA A N 1
ATOM 1386 C CA . ALA A 1 184 ? 16.780 8.571 -1.706 1.00 31.80 213 ALA A CA 1
ATOM 1387 C C . ALA A 1 184 ? 18.066 7.971 -2.294 1.00 31.92 213 ALA A C 1
ATOM 1388 O O . ALA A 1 184 ? 18.947 7.566 -1.532 1.00 31.04 213 ALA A O 1
ATOM 1390 N N . PRO A 1 185 ? 18.156 7.862 -3.628 1.00 31.68 214 PRO A N 1
ATOM 1391 C CA . PRO A 1 185 ? 19.334 7.169 -4.146 1.00 32.53 214 PRO A CA 1
ATOM 1392 C C . PRO A 1 185 ? 20.667 7.844 -3.841 1.00 34.27 214 PRO A C 1
ATOM 1393 O O . PRO A 1 185 ? 21.698 7.157 -3.785 1.00 34.83 214 PRO A O 1
ATOM 1397 N N . LYS A 1 186 ? 20.651 9.165 -3.628 1.00 35.38 215 LYS A N 1
ATOM 1398 C CA . LYS A 1 186 ? 21.854 9.896 -3.228 1.00 37.36 215 LYS A CA 1
ATOM 1399 C C . LYS A 1 186 ? 22.414 9.307 -1.940 1.00 35.24 215 LYS A C 1
ATOM 1400 O O . LYS A 1 186 ? 23.605 9.463 -1.656 1.00 35.21 215 LYS A O 1
ATOM 1406 N N . TYR A 1 187 ? 21.545 8.659 -1.159 1.00 33.14 216 TYR A N 1
ATOM 1407 C CA . TY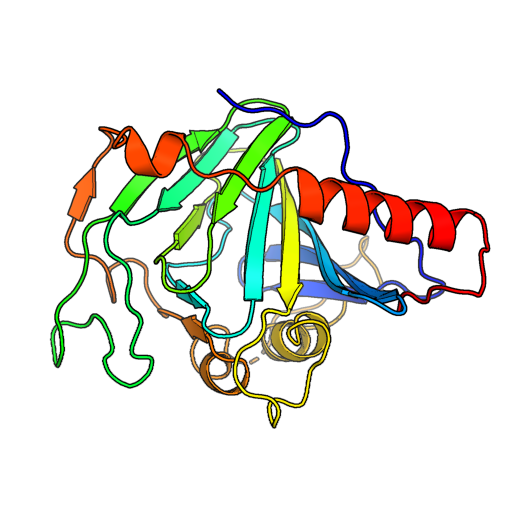R A 1 187 ? 21.912 8.044 0.111 1.00 31.81 216 TYR A CA 1
ATOM 1408 C C . TYR A 1 187 ? 21.992 6.527 0.052 1.00 30.31 216 TYR A C 1
ATOM 1409 O O . TYR A 1 187 ? 22.070 5.872 1.075 1.00 30.39 216 TYR A O 1
ATOM 1418 N N . GLY A 1 188 ? 22.014 5.960 -1.145 1.00 31.07 217 GLY A N 1
ATOM 1419 C CA . GLY A 1 188 ? 22.083 4.501 -1.264 1.00 30.13 217 GLY A CA 1
ATOM 1420 C C . GLY A 1 188 ? 20.817 3.882 -0.751 1.00 28.43 217 GLY A C 1
ATOM 1421 O O . GLY A 1 188 ? 20.854 2.862 -0.073 1.00 27.89 217 GLY A O 1
ATOM 1422 N N . ILE A 1 189 ? 19.695 4.541 -1.043 1.00 28.23 218 ILE A N 1
ATOM 1423 C CA . ILE A 1 189 ? 18.382 3.984 -0.763 1.00 26.79 218 ILE A CA 1
ATOM 1424 C C . ILE A 1 189 ? 17.524 3.991 -2.022 1.00 26.86 218 ILE A C 1
ATOM 1425 O O . ILE A 1 189 ? 17.401 5.021 -2.663 1.00 28.68 218 ILE A O 1
ATOM 1430 N N . ASN A 1 190 ? 16.939 2.839 -2.360 1.00 26.37 219 ASN A N 1
ATOM 1431 C CA . ASN A 1 190 ? 15.898 2.801 -3.380 1.00 26.61 219 ASN A CA 1
ATOM 1432 C C . ASN A 1 190 ? 14.593 2.845 -2.612 1.00 25.53 219 ASN A C 1
ATOM 1433 O O . ASN A 1 190 ? 14.242 1.890 -1.909 1.00 25.36 219 ASN A O 1
ATOM 1438 N N . GLN A 1 191 ? 13.921 3.988 -2.731 1.00 25.85 220 GLN A N 1
ATOM 1439 C CA . GLN A 1 191 ? 12.701 4.289 -1.991 1.00 24.79 220 GLN A CA 1
ATOM 1440 C C . GLN A 1 191 ? 11.482 4.361 -2.908 1.00 24.47 220 GLN A C 1
ATOM 1441 O O . GLN A 1 191 ? 11.441 5.147 -3.851 1.00 25.63 220 GLN A O 1
ATOM 1447 N N . SER A 1 192 ? 10.473 3.550 -2.622 1.00 24.41 221 SER A N 1
ATOM 1448 C CA . SER A 1 192 ? 9.215 3.604 -3.377 1.00 25.21 221 SER A CA 1
ATOM 1449 C C . SER A 1 192 ? 8.396 4.814 -2.970 1.00 26.36 221 SER A C 1
ATOM 1450 O O . SER A 1 192 ? 8.530 5.300 -1.845 1.00 26.73 221 SER A O 1
ATOM 1453 N N . SER A 1 193 ? 7.586 5.334 -3.908 1.00 28.70 222 SER A N 1
ATOM 1454 C CA . SER A 1 193 ? 6.761 6.519 -3.639 1.00 28.97 222 SER A CA 1
ATOM 1455 C C . SER A 1 193 ? 5.338 6.120 -3.366 1.00 27.51 222 SER A C 1
ATOM 1456 O O . SER A 1 193 ? 4.586 6.901 -2.826 1.00 28.57 222 SER A O 1
ATOM 1459 N N . TYR A 1 194 ? 4.981 4.885 -3.697 1.00 25.85 223 TYR A N 1
ATOM 1460 C CA . TYR A 1 194 ? 3.647 4.384 -3.367 1.00 24.14 223 TYR A CA 1
ATOM 1461 C C . TYR A 1 194 ? 3.778 2.920 -2.943 1.00 23.47 223 TYR A C 1
ATOM 1462 O O . TYR A 1 194 ? 4.714 2.211 -3.325 1.00 21.00 223 TYR A O 1
ATOM 1471 N N . PHE A 1 195 ? 2.865 2.474 -2.092 1.00 23.11 224 PHE A N 1
ATOM 1472 C CA . PHE A 1 195 ? 3.068 1.176 -1.457 1.00 22.66 224 PHE A CA 1
ATOM 1473 C C . PHE A 1 195 ? 3.287 -0.005 -2.428 1.00 22.85 224 PHE A C 1
ATOM 1474 O O . PHE A 1 195 ? 4.137 -0.866 -2.197 1.00 23.12 224 PHE A O 1
ATOM 1482 N N . MET A 1 196 ? 2.548 -0.041 -3.529 1.00 23.70 225 MET A N 1
ATOM 1483 C CA . MET A 1 196 ? 2.560 -1.186 -4.422 1.00 24.44 225 MET A CA 1
ATOM 1484 C C . MET A 1 196 ? 3.595 -1.044 -5.550 1.00 25.28 225 MET A C 1
ATOM 1485 O O . MET A 1 196 ? 3.665 -1.878 -6.445 1.00 26.28 225 MET A O 1
ATOM 1490 N N . GLU A 1 197 ? 4.428 -0.009 -5.484 1.00 25.06 226 GLU A N 1
ATOM 1491 C CA . GLU A 1 197 ? 5.427 0.209 -6.536 1.00 26.36 226 GLU A CA 1
ATOM 1492 C C . GLU A 1 197 ? 6.465 -0.919 -6.618 1.00 27.35 226 GLU A C 1
ATOM 1493 O O . GLU A 1 197 ? 6.825 -1.341 -7.707 1.00 27.49 226 GLU A O 1
ATOM 1499 N N . TYR A 1 198 ? 6.927 -1.402 -5.464 1.00 27.10 227 TYR A N 1
ATOM 1500 C CA . TYR A 1 198 ? 7.964 -2.441 -5.406 1.00 27.61 227 TYR A CA 1
ATOM 1501 C C . TYR A 1 198 ? 7.399 -3.796 -4.985 1.00 28.29 227 TYR A C 1
ATOM 1502 O O . TYR A 1 198 ? 8.169 -4.741 -4.815 1.00 28.92 227 TYR A O 1
ATOM 1511 N N . VAL A 1 199 ? 6.078 -3.874 -4.809 1.00 27.54 228 VAL A N 1
ATOM 1512 C CA . VAL A 1 199 ? 5.421 -5.015 -4.144 1.00 28.32 228 VAL A CA 1
ATOM 1513 C C . VAL A 1 199 ? 4.481 -5.804 -5.061 1.00 28.88 228 VAL A C 1
ATOM 1514 O O . VAL A 1 199 ? 3.578 -5.249 -5.697 1.00 29.44 228 VAL A O 1
ATOM 1518 N N . ASN A 1 200 ? 4.732 -7.110 -5.099 1.00 29.03 229 ASN A N 1
ATOM 1519 C CA A ASN A 1 200 ? 3.886 -8.048 -5.817 0.50 30.55 229 ASN A CA 1
ATOM 1520 C CA B ASN A 1 200 ? 3.958 -8.107 -5.806 0.50 30.29 229 ASN A CA 1
ATOM 1521 C C . ASN A 1 200 ? 2.884 -8.693 -4.856 1.00 29.84 229 ASN A C 1
ATOM 1522 O O . ASN A 1 200 ? 1.701 -8.807 -5.192 1.00 30.51 229 ASN A O 1
ATOM 1531 N N . THR A 1 201 ? 3.332 -9.079 -3.660 1.00 28.31 230 THR A N 1
ATOM 1532 C CA . THR A 1 201 ? 2.466 -9.705 -2.645 1.00 27.89 230 THR A CA 1
ATOM 1533 C C . THR A 1 201 ? 2.863 -9.279 -1.255 1.00 25.86 230 THR A C 1
ATOM 1534 O O . THR A 1 201 ? 4.003 -8.865 -1.016 1.00 24.50 230 THR A O 1
ATOM 1538 N N . ILE A 1 202 ? 1.908 -9.415 -0.335 1.00 25.52 231 ILE A N 1
ATOM 1539 C CA . ILE A 1 202 ? 2.140 -9.285 1.084 1.00 25.55 231 ILE A CA 1
ATOM 1540 C C . ILE A 1 202 ? 1.544 -10.524 1.722 1.00 26.21 231 ILE A C 1
ATOM 1541 O O . ILE A 1 202 ? 0.362 -10.788 1.516 1.00 26.92 231 ILE A O 1
ATOM 1546 N N . SER A 1 203 ? 2.348 -11.250 2.485 1.00 26.24 232 SER A N 1
ATOM 1547 C CA . SER A 1 203 ? 1.916 -12.462 3.159 1.00 28.24 232 SER A CA 1
ATOM 1548 C C . SER A 1 203 ? 2.072 -12.304 4.651 1.00 29.13 232 SER A C 1
ATOM 1549 O O . SER A 1 203 ? 3.028 -11.670 5.114 1.00 28.69 232 SER A O 1
ATOM 1552 N N . ASP A 1 204 ? 1.129 -12.874 5.399 1.00 31.38 233 ASP A N 1
ATOM 1553 C CA . ASP A 1 204 ? 1.147 -12.799 6.863 1.00 33.13 233 ASP A CA 1
ATOM 1554 C C . ASP A 1 204 ? 1.743 -14.099 7.465 1.00 35.91 233 ASP A C 1
ATOM 1555 O O . ASP A 1 204 ? 1.571 -14.384 8.657 1.00 37.39 233 ASP A O 1
ATOM 1560 N N . LYS A 1 205 ? 2.417 -14.888 6.624 1.00 37.30 234 LYS A N 1
ATOM 1561 C CA . LYS A 1 205 ? 3.092 -16.120 7.043 1.00 39.58 234 LYS A CA 1
ATOM 1562 C C . LYS A 1 205 ? 4.581 -15.829 7.043 1.00 39.22 234 LYS A C 1
ATOM 1563 O O . LYS A 1 205 ? 5.208 -15.803 5.982 1.00 39.21 234 LYS A O 1
ATOM 1566 N N . LEU A 1 206 ? 5.137 -15.601 8.232 1.00 39.47 235 LEU A N 1
ATOM 1567 C CA . LEU A 1 206 ? 6.500 -15.095 8.384 1.00 38.36 235 LEU A CA 1
ATOM 1568 C C . LEU A 1 206 ? 7.562 -16.190 8.204 1.00 39.52 235 LEU A C 1
ATOM 1569 O O . LEU A 1 206 ? 7.619 -17.132 8.995 1.00 40.67 235 LEU A O 1
ATOM 1574 N N . PRO A 1 207 ? 8.397 -16.082 7.163 1.00 38.92 236 PRO A N 1
ATOM 1575 C CA . PRO A 1 207 ? 9.477 -17.061 6.986 1.00 40.61 236 PRO A CA 1
ATOM 1576 C C . PRO A 1 207 ? 10.466 -17.080 8.162 1.00 40.57 236 PRO A C 1
ATOM 1577 O O . PRO A 1 207 ? 10.940 -16.019 8.607 1.00 38.33 236 PRO A O 1
ATOM 1581 N N . ALA A 1 208 ? 10.772 -18.282 8.655 1.00 42.51 237 ALA A N 1
ATOM 1582 C CA . ALA A 1 208 ? 11.662 -18.437 9.806 1.00 43.62 237 ALA A CA 1
ATOM 1583 C C . ALA A 1 208 ? 12.979 -17.687 9.623 1.00 42.98 237 ALA A C 1
ATOM 1584 O O . ALA A 1 208 ? 13.538 -17.197 10.586 1.00 42.05 237 ALA A O 1
ATOM 1586 N N . GLN A 1 209 ? 13.462 -17.609 8.386 1.00 43.90 238 GLN A N 1
ATOM 1587 C CA . GLN A 1 209 ? 14.758 -16.991 8.103 1.00 44.14 238 GLN A CA 1
ATOM 1588 C C . GLN A 1 209 ? 14.789 -15.501 8.388 1.00 42.26 238 GLN A C 1
ATOM 1589 O O . GLN A 1 209 ? 15.825 -14.991 8.810 1.00 42.82 238 GLN A O 1
ATOM 1595 N N . ILE A 1 210 ? 13.686 -14.799 8.127 1.00 41.31 239 ILE A N 1
ATOM 1596 C CA . ILE A 1 210 ? 13.572 -13.374 8.480 1.00 39.66 239 ILE A CA 1
ATOM 1597 C C . ILE A 1 210 ? 13.538 -13.292 9.990 1.00 39.81 239 ILE A C 1
ATOM 1598 O O . ILE A 1 210 ? 14.294 -12.528 10.613 1.00 38.95 239 ILE A O 1
ATOM 1603 N N . ALA A 1 211 ? 12.654 -14.113 10.562 1.00 41.02 240 ALA A N 1
ATOM 1604 C CA . ALA A 1 211 ? 12.413 -14.133 11.989 1.00 41.15 240 ALA A CA 1
ATOM 1605 C C . ALA A 1 211 ? 13.711 -14.236 12.779 1.00 41.29 240 ALA A C 1
ATOM 1606 O O . ALA A 1 211 ? 13.814 -13.642 13.854 1.00 41.49 240 ALA A O 1
ATOM 1608 N N . LYS A 1 212 ? 14.706 -14.940 12.226 1.00 41.29 241 LYS A N 1
ATOM 1609 C CA . LYS A 1 212 ? 15.961 -15.215 12.927 1.00 41.95 241 LYS A CA 1
ATOM 1610 C C . LYS A 1 212 ? 17.053 -14.166 12.809 1.00 40.23 241 LYS A C 1
ATOM 1611 O O . LYS A 1 212 ? 18.050 -14.246 13.529 1.00 40.20 241 LYS A O 1
ATOM 1617 N N . LEU A 1 213 ? 16.890 -13.193 11.906 1.00 37.44 242 LEU A N 1
ATOM 1618 C CA . LEU A 1 213 ? 17.899 -12.170 11.703 1.00 36.27 242 LEU A CA 1
ATOM 1619 C C . LEU A 1 213 ? 18.165 -11.431 13.009 1.00 35.57 242 LEU A C 1
ATOM 1620 O O . LEU A 1 213 ? 17.226 -11.015 13.708 1.00 35.54 242 LEU A O 1
ATOM 1625 N N . LYS A 1 214 ? 19.445 -11.304 13.348 1.00 35.64 243 LYS A N 1
ATOM 1626 C CA . LYS A 1 214 ? 19.842 -10.564 14.550 1.00 34.91 243 LYS A CA 1
ATOM 1627 C C . LYS A 1 214 ? 21.282 -10.115 14.473 1.00 33.91 243 LYS A C 1
ATOM 1628 O O . LYS A 1 214 ? 22.123 -10.759 13.833 1.00 34.34 243 LYS A O 1
ATOM 1631 N N . ASN A 1 215 ? 21.547 -8.987 15.117 1.00 31.96 244 ASN A N 1
ATOM 1632 C CA . ASN A 1 215 ? 22.896 -8.482 15.294 1.00 31.88 244 ASN A CA 1
ATOM 1633 C C . ASN A 1 215 ? 22.907 -7.669 16.591 1.00 31.32 244 ASN A C 1
ATOM 1634 O O . ASN A 1 215 ? 23.014 -6.435 16.580 1.00 30.02 244 ASN A O 1
ATOM 1639 N N . ASP A 1 216 ? 22.767 -8.369 17.722 1.00 32.52 245 ASP A N 1
ATOM 1640 C CA . ASP A 1 216 ? 22.813 -7.694 19.035 1.00 32.66 245 ASP A CA 1
ATOM 1641 C C . ASP A 1 216 ? 24.174 -7.082 19.325 1.00 32.59 245 ASP A C 1
ATOM 1642 O O . ASP A 1 216 ? 24.255 -6.062 19.997 1.00 32.86 245 ASP A O 1
ATOM 1647 N N . LYS A 1 217 ? 25.237 -7.704 18.817 1.00 32.80 246 LYS A N 1
ATOM 1648 C CA . LYS A 1 217 ? 26.596 -7.266 19.090 1.00 33.54 246 LYS A CA 1
ATOM 1649 C C . LYS A 1 217 ? 26.793 -5.808 18.678 1.00 31.55 246 LYS A C 1
ATOM 1650 O O . LYS A 1 217 ? 27.263 -4.995 19.463 1.00 31.83 246 LYS A O 1
ATOM 1656 N N . ASP A 1 218 ? 26.419 -5.485 17.451 1.00 30.20 247 ASP A N 1
ATOM 1657 C CA . ASP A 1 218 ? 26.632 -4.127 16.959 1.00 29.42 247 ASP A CA 1
ATOM 1658 C C . ASP A 1 218 ? 25.689 -3.144 17.648 1.00 28.87 247 ASP A C 1
ATOM 1659 O O . ASP A 1 218 ? 26.082 -2.021 17.934 1.00 27.69 247 ASP A O 1
ATOM 1664 N N . LEU A 1 219 ? 24.461 -3.570 17.930 1.00 29.22 248 LEU A N 1
ATOM 1665 C CA . LEU A 1 219 ? 23.520 -2.721 18.649 1.00 29.67 248 LEU A CA 1
ATOM 1666 C C . LEU A 1 219 ? 24.024 -2.382 20.061 1.00 30.67 248 LEU A C 1
ATOM 1667 O O . LEU A 1 219 ? 23.923 -1.229 20.515 1.00 30.19 248 LEU A O 1
ATOM 1672 N N . GLU A 1 220 ? 24.562 -3.385 20.748 1.00 31.45 249 GLU A N 1
ATOM 1673 C CA . GLU A 1 220 ? 25.143 -3.170 22.069 1.00 32.99 249 GLU A CA 1
ATOM 1674 C C . GLU A 1 220 ? 26.288 -2.164 22.006 1.00 32.24 249 GLU A C 1
ATOM 1675 O O . GLU A 1 220 ? 26.401 -1.314 22.871 1.00 32.61 249 GLU A O 1
ATOM 1681 N N . ARG A 1 221 ? 27.101 -2.231 20.957 1.00 31.48 250 ARG A N 1
ATOM 1682 C CA . ARG A 1 221 ? 28.176 -1.257 20.774 1.00 32.06 250 ARG A CA 1
ATOM 1683 C C . ARG A 1 221 ? 27.641 0.158 20.561 1.00 31.10 250 ARG A C 1
ATOM 1684 O O . ARG A 1 221 ? 28.190 1.112 21.095 1.00 31.72 250 ARG A O 1
ATOM 1692 N N . MET A 1 222 ? 26.579 0.291 19.772 1.00 30.12 251 MET A N 1
ATOM 1693 C CA . MET A 1 222 ? 25.995 1.621 19.531 1.00 29.70 251 MET A CA 1
ATOM 1694 C C . MET A 1 222 ? 25.349 2.170 20.785 1.00 29.76 251 MET A C 1
ATOM 1695 O O . MET A 1 222 ? 25.476 3.364 21.066 1.00 29.94 251 MET A O 1
ATOM 1700 N N . VAL A 1 223 ? 24.716 1.303 21.576 1.00 29.77 252 VAL A N 1
ATOM 1701 C CA . VAL A 1 223 ? 24.164 1.740 22.852 1.00 31.14 252 VAL A CA 1
ATOM 1702 C C . VAL A 1 223 ? 25.269 2.209 23.808 1.00 32.68 252 VAL A C 1
ATOM 1703 O O . VAL A 1 223 ? 25.110 3.216 24.497 1.00 33.47 252 VAL A O 1
ATOM 1707 N N . GLU A 1 224 ? 26.388 1.493 23.837 1.00 33.47 253 GLU A N 1
ATOM 1708 C CA . GLU A 1 224 ? 27.542 1.932 24.629 1.00 35.38 253 GLU A CA 1
ATOM 1709 C C . GLU A 1 224 ? 27.973 3.336 24.216 1.00 35.07 253 GLU A C 1
ATOM 1710 O O . GLU A 1 224 ? 28.226 4.198 25.078 1.00 36.08 253 GLU A O 1
ATOM 1716 N N . VAL A 1 225 ? 28.067 3.569 22.906 1.00 33.34 254 VAL A N 1
ATOM 1717 C CA . VAL A 1 225 ? 28.492 4.882 22.415 1.00 33.20 254 VAL A CA 1
ATOM 1718 C C . VAL A 1 225 ? 27.499 5.944 22.865 1.00 33.68 254 VAL A C 1
ATOM 1719 O O . VAL A 1 225 ? 27.890 6.983 23.386 1.00 34.30 254 VAL A O 1
ATOM 1723 N N . ILE A 1 226 ? 26.210 5.666 22.680 1.00 33.43 255 ILE A N 1
ATOM 1724 C CA . ILE A 1 226 ? 25.167 6.627 23.039 1.00 34.26 255 ILE A CA 1
ATOM 1725 C C . ILE A 1 226 ? 25.248 6.962 24.528 1.00 35.77 255 ILE A C 1
ATOM 1726 O O . ILE A 1 226 ? 25.195 8.131 24.909 1.00 37.64 255 ILE A O 1
ATOM 1731 N N . GLU A 1 227 ? 25.377 5.938 25.369 1.00 36.14 256 GLU A N 1
ATOM 1732 C CA . GLU A 1 227 ? 25.445 6.151 26.808 1.00 37.81 256 GLU A CA 1
ATOM 1733 C C . GLU A 1 227 ? 26.710 6.892 27.234 1.00 38.52 256 GLU A C 1
ATOM 1734 O O . GLU A 1 227 ? 26.653 7.755 28.104 1.00 39.94 256 GLU A O 1
ATOM 1740 N N . ALA A 1 228 ? 27.844 6.547 26.628 1.00 37.24 257 ALA A N 1
ATOM 1741 C CA . ALA A 1 228 ? 29.094 7.257 26.885 1.00 38.61 257 ALA A CA 1
ATOM 1742 C C . ALA A 1 228 ? 28.920 8.735 26.544 1.00 38.95 257 ALA A C 1
ATOM 1743 O O . ALA A 1 228 ? 29.252 9.596 27.345 1.00 40.51 257 ALA A O 1
ATOM 1745 N N . PHE A 1 229 ? 28.385 9.016 25.356 1.00 37.71 258 PHE A N 1
ATOM 1746 C CA . PHE A 1 229 ? 28.097 10.400 24.947 1.00 38.78 258 PHE A CA 1
ATOM 1747 C C . PHE A 1 229 ? 27.257 11.131 25.993 1.00 40.35 258 PHE A C 1
ATOM 1748 O O . PHE A 1 229 ? 27.569 12.266 26.369 1.00 41.08 258 PHE A O 1
ATOM 1756 N N . ASN A 1 230 ? 26.192 10.479 26.455 1.00 40.69 259 ASN A N 1
ATOM 1757 C CA . ASN A 1 230 ? 25.301 11.089 27.441 1.00 42.88 259 ASN A CA 1
ATOM 1758 C C . ASN A 1 230 ? 25.954 11.266 28.815 1.00 45.47 259 ASN A C 1
ATOM 1759 O O . ASN A 1 230 ? 25.532 12.120 29.586 1.00 47.76 259 ASN A O 1
ATOM 1764 N N . ARG A 1 231 ? 26.998 10.485 29.114 1.00 45.37 260 ARG A N 1
ATOM 1765 C CA . ARG A 1 231 ? 27.787 10.679 30.342 1.00 47.30 260 ARG A CA 1
ATOM 1766 C C . ARG A 1 231 ? 28.808 11.822 30.264 1.00 48.20 260 ARG A C 1
ATOM 1767 O O . ARG A 1 231 ? 29.398 12.182 31.281 1.00 50.54 260 ARG A O 1
ATOM 1775 N N . GLY A 1 232 ? 29.025 12.371 29.068 1.00 47.02 261 GLY A N 1
ATOM 1776 C CA . GLY A 1 232 ? 29.985 13.459 28.864 1.00 48.41 261 GLY A CA 1
ATOM 1777 C C . GLY A 1 232 ? 31.315 13.018 28.268 1.00 47.71 261 GLY A C 1
ATOM 1778 O O . GLY A 1 232 ? 32.214 13.838 28.073 1.00 48.66 261 GLY A O 1
ATOM 1779 N N . ASP A 1 233 ? 31.426 11.724 27.963 1.00 46.06 262 ASP A N 1
ATOM 1780 C CA . ASP A 1 233 ? 32.659 11.107 27.448 1.00 45.74 262 ASP A CA 1
ATOM 1781 C C . ASP A 1 233 ? 33.070 11.732 26.106 1.00 45.08 262 ASP A C 1
ATOM 1782 O O . ASP A 1 233 ? 32.314 11.670 25.140 1.00 43.41 262 ASP A O 1
ATOM 1787 N N . LYS A 1 234 ? 34.263 12.325 26.050 1.00 46.53 263 LYS A N 1
ATOM 1788 C CA . LYS A 1 234 ? 34.688 13.090 24.876 1.00 46.74 263 LYS A CA 1
ATOM 1789 C C . LYS A 1 234 ? 35.356 12.238 23.796 1.00 45.49 263 LYS A C 1
ATOM 1790 O O . LYS A 1 234 ? 35.723 12.751 22.734 1.00 45.40 263 LYS A O 1
ATOM 1794 N N . SER A 1 235 ? 35.477 10.936 24.035 1.00 44.03 264 SER A N 1
ATOM 1795 C CA . SER A 1 235 ? 36.065 10.042 23.045 1.00 43.09 264 SER A CA 1
ATOM 1796 C C . SER A 1 235 ? 35.055 9.609 21.989 1.00 41.43 264 SER A C 1
ATOM 1797 O O . SER A 1 235 ? 35.414 8.903 21.047 1.00 40.64 264 SER A O 1
ATOM 1800 N N . VAL A 1 236 ? 33.791 9.987 22.183 1.00 41.07 265 VAL A N 1
ATOM 1801 C CA . VAL A 1 236 ? 32.740 9.781 21.201 1.00 39.76 265 VAL A CA 1
ATOM 1802 C C . VAL A 1 236 ? 32.045 11.104 20.972 1.00 40.76 265 VAL A C 1
ATOM 1803 O O . VAL A 1 236 ? 32.172 12.029 21.769 1.00 42.30 265 VAL A O 1
ATOM 1807 N N . THR A 1 237 ? 31.313 11.194 19.870 1.00 40.27 266 THR A N 1
ATOM 1808 C CA . THR A 1 237 ? 30.580 12.411 19.561 1.00 41.37 266 THR A CA 1
ATOM 1809 C C . THR A 1 237 ? 29.237 12.042 18.963 1.00 39.19 266 THR A C 1
ATOM 1810 O O . THR A 1 237 ? 29.100 11.020 18.264 1.00 37.81 266 THR A O 1
ATOM 1814 N N . CYS A 1 238 ? 28.237 12.833 19.308 1.00 39.53 267 CYS A N 1
ATOM 1815 C CA . CYS A 1 238 ? 26.947 12.779 18.644 1.00 38.39 267 CYS A CA 1
ATOM 1816 C C . CYS A 1 238 ? 26.585 14.196 18.258 1.00 40.29 267 CYS A C 1
ATOM 1817 O O . CYS A 1 238 ? 26.967 15.138 18.950 1.00 41.84 267 CYS A O 1
ATOM 1820 N N . SER A 1 239 ? 25.877 14.345 17.142 1.00 40.08 268 SER A N 1
ATOM 1821 C CA . SER A 1 239 ? 25.467 15.665 16.644 1.00 41.96 268 SER A CA 1
ATOM 1822 C C . SER A 1 239 ? 24.242 15.523 15.756 1.00 41.00 268 SER A C 1
ATOM 1823 O O . SER A 1 239 ? 23.793 16.519 15.177 1.00 42.08 268 SER A O 1
#

Solvent-accessible surface area: 10627 Å² total; per-residue (Å²): 143,72,71,33,110,72,2,25,33,4,99,28,119,84,76,21,42,0,19,4,87,49,75,10,44,6,37,0,0,12,2,51,15,134,89,17,11,0,0,0,0,50,3,86,0,21,69,58,2,20,20,77,0,11,0,5,10,31,4,28,4,0,2,12,0,36,107,0,30,0,32,3,12,2,0,38,132,74,24,95,76,50,135,59,77,0,32,123,79,56,75,28,75,6,67,0,42,10,12,106,8,85,77,80,22,8,13,21,1,21,25,36,29,0,3,0,5,34,1,77,51,114,141,70,19,22,1,4,9,0,7,33,37,26,126,61,32,129,141,16,84,60,148,13,1,0,0,67,46,4,6,89,43,10,16,41,156,12,138,66,67,101,69,79,39,97,58,177,74,58,24,92,48,0,65,135,13,0,2,6,12,2,68,124,68,84,40,7,0,78,69,71,34,126,92,70,30,59,111,8,61,148,44,78,32,41,164,34,0,91,72,0,18,98,0,1,76,11,45,64,180,48,58,143,90,11,80,12,72

Nearest PDB structures (foldseek):
  2xlg-assembly1_A-2  TM=9.949E-01  e=9.811E-51  Synechocystis sp. PCC 6803
  2xl7-assembly1_A  TM=9.728E-01  e=1.979E-44  Synechocystis sp. PCC 6803
  2xl9-assembly1_A  TM=9.574E-01  e=8.975E-43  Synechocystis sp. PCC 6803
  5wxu-assembly1_D  TM=5.685E-01  e=2.658E-04  Wrightia tinctoria
  5wxu-assembly1_F  TM=4.203E-01  e=3.337E-04  Wrightia tinctoria

Radius of gyration: 16.8 Å; Cα contacts (8 Å, |Δi|>4): 560; chains: 1; bounding box: 43×43×46 Å

B-factor: mean 35.17, std 11.15, range [3.42, 81.43]

Organism: Synechocystis sp. (strain ATCC 27184 / PCC 6803 / Kazusa) (NCBI:txid1111708)

CATH classification: 2.60.120.10

GO terms:
  GO:0030288 outer membrane-bounded periplasmic space (C, HDA)